Protein AF-M7SCY8-F1 (afdb_monomer_lite)

Organism: Eutypa lata (strain UCR-EL1) (NCBI:txid1287681)

Secondary structure (DSSP, 8-state):
----------------HHHHHHHHHHHHHHHHHHHHHHHHHHHHHS--SS-S-S---SS---HHHHHT--TT--HHHHHHHHHHHHHHS-HHHHHHHHHHHHTTT--HHHHHHHHHHHHHHHHHHHHHHHSHHHHHHHHHHTTSS-HHHHHHHHHHHHHHHHHHHHHHHHHHHHHHHHHHHHHHHHHHHHHHHHHHHHHHHHHHHHHHHHHHHHHHHHHHHHHHHHHHHHHHHHHHHTSS---PPP---------------THHHHHHHHHHHHHHHHHHHHHHHTT-

Radius of gyration: 56.6 Å; chains: 1; bounding box: 99×81×190 Å

pLDDT: mean 78.45, std 19.64, range [36.41, 98.31]

Foldseek 3Di:
DDDDDDDDDDDDDPPDPVVVVVVVVVVVVVVVVVVVVVVVVVVVVVPDDDDPPPDPPPDADALCVLLVHDLPDDLVSLVVSLVVQCVVLPVVVLVVVLVVVVVVVDDSVPSNVVSVVSNVSSVVSSVQCNQQQSSLVSCPVVVVDDPVVSCVRNVVSVVVVVVVVVVVVVVVVVVVVVVVVVVVVVVVVVVVVVVVVVVVVVVVVVVVVVVVVVVVVVVVVVVVVVVVVVVVVCVVVPPDDDDDDDDDDPPPPPPPPPPPPPVVVVVVVVVVVVVVVVVVVVVVVVVD

Sequence (288 aa):
MDQSGTGRPARQTGLSLTKICCKFLCILIFLAIALVVFRLRMLADSGVLEDGAWSRSARSGTHYEVLGIAPNATDAEIRKAYRSRVRECHPDKLASAAAAAAAAGGSESESSKEATARLENIRKARDVLSSPLQRCEYDYLMGVIEMRQFQGCIVPLRAEREAEAERRARHDARKAEKNWEEWKEREARRARGEEEKKKKKKERYSDETRDRVQEKFKVWEAERRARHEARKAENESGAREGEEAPVAERTETAFGLTRPKVASFLMRHKWYITIATTVVLVGIAFVL

InterPro domains:
  IPR001623 DnaJ domain [PF00226] (62-99)
  IPR001623 DnaJ domain [PR00625] (64-82)
  IPR001623 DnaJ domain [PR00625] (82-97)
  IPR001623 DnaJ domain [PR00625] (114-134)
  IPR001623 DnaJ domain [PS50076] (62-142)
  IPR001623 DnaJ domain [SM00271] (61-134)
  IPR001623 DnaJ domain [cd06257] (62-130)
  IPR036869 Chaperone J-domain superfamily [G3DSA:1.10.287.110] (51-151)
  IPR036869 Chaperone J-domain superfamily [SSF46565] (61-142)
  IPR052276 Diphthamide biosynthesis and chaperone domain-containing protein [PTHR44240] (55-225)

Structure (mmCIF, N/CA/C/O backbone):
data_AF-M7SCY8-F1
#
_entry.id   AF-M7SCY8-F1
#
loop_
_atom_site.group_PDB
_atom_site.id
_atom_site.type_symbol
_atom_site.label_atom_id
_atom_site.label_alt_id
_atom_site.label_comp_id
_atom_site.label_asym_id
_atom_site.label_entity_id
_atom_site.label_seq_id
_atom_site.pdbx_PDB_ins_code
_atom_site.Cartn_x
_atom_site.Cartn_y
_atom_site.Cartn_z
_atom_site.occupancy
_atom_site.B_iso_or_equiv
_atom_site.auth_seq_id
_atom_site.auth_comp_id
_atom_site.auth_asym_id
_atom_site.auth_atom_id
_atom_site.pdbx_PDB_model_num
ATOM 1 N N . MET A 1 1 ? 43.374 -32.411 108.646 1.00 38.78 1 MET A N 1
ATOM 2 C CA . MET A 1 1 ? 43.315 -33.871 108.857 1.00 38.78 1 MET A CA 1
ATOM 3 C C . MET A 1 1 ? 41.855 -34.201 109.086 1.00 38.78 1 MET A C 1
ATOM 5 O O . MET A 1 1 ? 41.280 -33.580 109.962 1.00 38.78 1 MET A O 1
ATOM 9 N N . ASP A 1 2 ? 41.147 -35.046 108.357 1.00 42.50 2 ASP A N 1
ATOM 10 C CA . ASP A 1 2 ? 41.369 -35.928 107.203 1.00 42.50 2 ASP A CA 1
ATOM 11 C C . ASP A 1 2 ? 39.917 -36.309 106.780 1.00 42.50 2 ASP A C 1
ATOM 13 O O . ASP A 1 2 ? 39.047 -36.368 107.648 1.00 42.50 2 ASP A O 1
ATOM 17 N N . GLN A 1 3 ? 39.505 -36.226 105.508 1.00 46.72 3 GLN A N 1
ATOM 18 C CA . GLN A 1 3 ? 39.307 -37.362 104.573 1.00 46.72 3 GLN A CA 1
ATOM 19 C C . GLN A 1 3 ? 38.564 -38.576 105.185 1.00 46.72 3 GLN A C 1
ATOM 21 O O . GLN A 1 3 ? 38.899 -39.018 106.269 1.00 46.72 3 GLN A O 1
ATOM 26 N N . SER A 1 4 ? 37.590 -39.254 104.566 1.00 48.41 4 SER A N 1
ATOM 27 C CA . SER A 1 4 ? 37.306 -39.518 103.149 1.00 48.41 4 SER A CA 1
ATOM 28 C C . SER A 1 4 ? 35.976 -40.292 102.994 1.00 48.41 4 SER A C 1
ATOM 30 O O . SER A 1 4 ? 35.578 -41.027 103.892 1.00 48.41 4 SER A O 1
ATOM 32 N N . GLY A 1 5 ? 35.382 -40.199 101.792 1.00 50.22 5 GLY A N 1
ATOM 33 C CA . GLY A 1 5 ? 34.665 -41.290 101.105 1.00 50.22 5 GLY A CA 1
ATOM 34 C C . GLY A 1 5 ? 33.159 -41.422 101.379 1.00 50.22 5 GLY A C 1
ATOM 35 O O . GLY A 1 5 ? 32.710 -41.271 102.499 1.00 50.22 5 GLY A O 1
ATOM 36 N N . THR A 1 6 ? 32.276 -41.743 100.434 1.00 56.31 6 THR A N 1
ATOM 37 C CA . THR A 1 6 ? 32.321 -42.018 98.986 1.00 56.31 6 THR A CA 1
ATOM 38 C C . THR A 1 6 ? 30.868 -41.936 98.474 1.00 56.31 6 THR A C 1
ATOM 40 O O . THR A 1 6 ? 29.941 -42.108 99.261 1.00 56.31 6 THR A O 1
ATOM 43 N N . GLY A 1 7 ? 30.649 -41.719 97.169 1.00 41.53 7 GLY A N 1
ATOM 44 C CA . GLY A 1 7 ? 29.366 -42.068 96.536 1.00 41.53 7 GLY A CA 1
ATOM 45 C C . GLY A 1 7 ? 28.860 -41.102 95.463 1.00 41.53 7 GLY A C 1
ATOM 46 O O . GLY A 1 7 ? 28.071 -40.207 95.743 1.00 41.53 7 GLY A O 1
ATOM 47 N N . ARG A 1 8 ? 29.246 -41.332 94.202 1.00 50.12 8 ARG A N 1
ATOM 48 C CA . ARG A 1 8 ? 28.397 -40.992 93.041 1.00 50.12 8 ARG A CA 1
ATOM 49 C C . ARG A 1 8 ? 27.394 -42.138 92.847 1.00 50.12 8 ARG A C 1
ATOM 51 O O . ARG A 1 8 ? 27.771 -43.285 93.080 1.00 50.12 8 ARG A O 1
ATOM 58 N N . PRO A 1 9 ? 26.176 -41.868 92.346 1.00 54.53 9 PRO A N 1
ATOM 59 C CA . PRO A 1 9 ? 25.989 -42.105 90.912 1.00 54.53 9 PRO A CA 1
ATOM 60 C C . PRO A 1 9 ? 25.061 -41.118 90.172 1.00 54.53 9 PRO A C 1
ATOM 62 O O . PRO A 1 9 ? 24.081 -40.601 90.695 1.00 54.53 9 PRO A O 1
ATOM 65 N N . ALA A 1 10 ? 25.432 -40.910 88.905 1.00 50.53 10 ALA A N 1
ATOM 66 C CA . ALA A 1 10 ? 24.616 -40.720 87.701 1.00 50.53 10 ALA A CA 1
ATOM 67 C C . ALA A 1 10 ? 23.215 -40.078 87.819 1.00 50.53 10 ALA A C 1
ATOM 69 O O . ALA A 1 10 ? 22.229 -40.739 88.138 1.00 50.53 10 ALA A O 1
ATOM 70 N N . ARG A 1 11 ? 23.090 -38.820 87.366 1.00 43.19 11 ARG A N 1
ATOM 71 C CA . ARG A 1 11 ? 21.798 -38.226 86.990 1.00 43.19 11 ARG A CA 1
ATOM 72 C C . ARG A 1 11 ? 21.521 -38.534 85.518 1.00 43.19 11 ARG A C 1
ATOM 74 O O . ARG A 1 11 ? 22.141 -37.959 84.628 1.00 43.19 11 ARG A O 1
ATOM 81 N N . GLN A 1 12 ? 20.620 -39.484 85.292 1.00 54.06 12 GLN A N 1
ATOM 82 C CA . GLN A 1 12 ? 20.144 -39.901 83.977 1.00 54.06 12 GLN A CA 1
ATOM 83 C C . GLN A 1 12 ? 19.443 -38.744 83.253 1.00 54.06 12 GLN A C 1
ATOM 85 O O . GLN A 1 12 ? 18.487 -38.147 83.752 1.00 54.06 12 GLN A O 1
ATOM 90 N N . THR A 1 13 ? 19.915 -38.457 82.044 1.00 58.38 13 THR A N 1
ATOM 91 C CA . THR A 1 13 ? 19.176 -37.769 80.991 1.00 58.38 13 THR A CA 1
ATOM 92 C C . THR A 1 13 ? 18.143 -38.737 80.421 1.00 58.38 13 THR A C 1
ATOM 94 O O . THR A 1 13 ? 18.472 -39.772 79.855 1.00 58.38 13 THR A O 1
ATOM 97 N N . GLY A 1 14 ? 16.869 -38.402 80.581 1.00 50.34 14 GLY A N 1
ATOM 98 C CA . GLY A 1 14 ? 15.761 -39.186 80.049 1.00 50.34 14 GLY A CA 1
ATOM 99 C C . GLY A 1 14 ? 14.541 -38.303 79.859 1.00 50.34 14 GLY A C 1
ATOM 100 O O . GLY A 1 14 ? 13.526 -38.491 80.526 1.00 50.34 14 GLY A O 1
ATOM 101 N N . LEU A 1 15 ? 14.634 -37.293 78.983 1.00 54.62 15 LEU A N 1
ATOM 102 C CA . LEU A 1 15 ? 13.427 -36.652 78.467 1.00 54.62 15 LEU A CA 1
ATOM 103 C C . LEU A 1 15 ? 12.678 -37.704 77.644 1.00 54.62 15 LEU A C 1
ATOM 105 O O . LEU A 1 15 ? 13.036 -38.001 76.509 1.00 54.62 15 LEU A O 1
ATOM 109 N N . SER A 1 16 ? 11.664 -38.296 78.272 1.00 58.56 16 SER A N 1
ATOM 110 C CA . SER A 1 16 ? 10.804 -39.330 77.708 1.00 58.56 16 SER A CA 1
ATOM 111 C C . SER A 1 16 ? 10.299 -38.921 76.323 1.00 58.56 16 SER A C 1
ATOM 113 O O . SER A 1 16 ? 9.586 -37.919 76.193 1.00 58.56 16 SER A O 1
ATOM 115 N N . LEU A 1 17 ? 10.635 -39.728 75.315 1.00 57.69 17 LEU A N 1
ATOM 116 C CA . LEU A 1 17 ? 10.242 -39.587 73.909 1.00 57.69 17 LEU A CA 1
ATOM 117 C C . LEU A 1 17 ? 8.732 -39.308 73.743 1.00 57.69 17 LEU A C 1
ATOM 119 O O . LEU A 1 17 ? 8.320 -38.541 72.881 1.00 57.69 17 LEU A O 1
ATOM 123 N N . THR A 1 18 ? 7.910 -39.826 74.658 1.00 60.72 18 THR A N 1
ATOM 124 C CA . THR A 1 18 ? 6.455 -39.618 74.733 1.00 60.72 18 THR A CA 1
ATOM 125 C C . THR A 1 18 ? 6.031 -38.159 74.950 1.00 60.72 18 THR A C 1
ATOM 127 O O . THR A 1 18 ? 5.032 -37.717 74.385 1.00 60.72 18 THR A O 1
ATOM 130 N N . LYS A 1 19 ? 6.800 -37.360 75.702 1.00 60.69 19 LYS A N 1
ATOM 131 C CA . LYS A 1 19 ? 6.520 -35.923 75.912 1.00 60.69 19 LYS A CA 1
ATOM 132 C C . LYS A 1 19 ? 6.905 -35.078 74.701 1.00 60.69 19 LYS A C 1
ATOM 134 O O . LYS A 1 19 ? 6.289 -34.042 74.460 1.00 60.69 19 LYS A O 1
ATOM 139 N N . ILE A 1 20 ? 7.909 -35.521 73.946 1.00 68.00 20 ILE A N 1
ATOM 140 C CA . ILE A 1 20 ? 8.336 -34.881 72.701 1.00 68.00 20 ILE A CA 1
ATOM 141 C C . ILE A 1 20 ? 7.297 -35.177 71.610 1.00 68.00 20 ILE A C 1
ATOM 143 O O . ILE A 1 20 ? 6.810 -34.242 70.980 1.00 68.00 20 ILE A O 1
ATOM 147 N N . CYS A 1 21 ? 6.841 -36.429 71.486 1.00 69.12 21 CYS A N 1
ATOM 148 C CA . CYS A 1 21 ? 5.763 -36.807 70.567 1.00 69.12 21 CYS A CA 1
ATOM 149 C C . CYS A 1 21 ? 4.453 -36.052 70.837 1.00 69.12 21 CYS A C 1
ATOM 151 O O . CYS A 1 21 ? 3.827 -35.588 69.892 1.00 69.12 21 CYS A O 1
ATOM 153 N N . CYS A 1 22 ? 4.065 -35.856 72.103 1.00 73.31 22 CYS A N 1
ATOM 154 C CA . CYS A 1 22 ? 2.849 -35.109 72.441 1.00 73.31 22 CYS A CA 1
ATOM 155 C C . CYS A 1 22 ? 2.956 -33.620 72.059 1.00 73.31 22 CYS A C 1
ATOM 157 O O . CYS A 1 22 ? 2.027 -33.052 71.492 1.00 73.31 22 CYS A O 1
ATOM 159 N N . LYS A 1 23 ? 4.124 -32.994 72.269 1.00 78.00 23 LYS A N 1
ATOM 160 C CA . LYS A 1 23 ? 4.363 -31.605 71.844 1.00 78.00 23 LYS A CA 1
ATOM 161 C C . LYS A 1 23 ? 4.363 -31.456 70.323 1.00 78.00 23 LYS A C 1
ATOM 163 O O . LYS A 1 23 ? 3.763 -30.511 69.825 1.00 78.00 23 LYS A O 1
ATOM 168 N N . PHE A 1 24 ? 4.973 -32.390 69.591 1.00 81.88 24 PHE A N 1
ATOM 169 C CA . PHE A 1 24 ? 4.926 -32.380 68.127 1.00 81.88 24 PHE A CA 1
ATOM 170 C C . PHE A 1 24 ? 3.510 -32.610 67.599 1.00 81.88 24 PHE A C 1
ATOM 172 O O . PHE A 1 24 ? 3.089 -31.895 66.697 1.00 81.88 24 PHE A O 1
ATOM 179 N N . LEU A 1 25 ? 2.741 -33.524 68.199 1.00 81.44 25 LEU A N 1
ATOM 180 C CA . LEU A 1 25 ? 1.350 -33.760 67.815 1.00 81.44 25 LEU A CA 1
ATOM 181 C C . LEU A 1 25 ? 0.484 -32.510 68.044 1.00 81.44 25 LEU A C 1
ATOM 183 O O . LEU A 1 25 ? -0.266 -32.117 67.156 1.00 81.44 25 LEU A O 1
ATOM 187 N N . CYS A 1 26 ? 0.645 -31.829 69.183 1.00 81.50 26 CYS A N 1
ATOM 188 C CA . CYS A 1 26 ? -0.059 -30.576 69.462 1.00 81.50 26 CYS A CA 1
ATOM 189 C C . CYS A 1 26 ? 0.327 -29.457 68.487 1.00 81.50 26 CYS A C 1
ATOM 191 O O . CYS A 1 26 ? -0.550 -28.724 68.040 1.00 81.50 26 CYS A O 1
ATOM 193 N N . ILE A 1 27 ? 1.609 -29.337 68.125 1.00 86.31 27 ILE A N 1
ATOM 194 C CA . ILE A 1 27 ? 2.073 -28.346 67.143 1.00 86.31 27 ILE A CA 1
ATOM 195 C C . ILE A 1 27 ? 1.498 -28.655 65.756 1.00 86.31 27 ILE A C 1
ATOM 197 O O . ILE A 1 27 ? 1.025 -27.743 65.088 1.00 86.31 27 ILE A O 1
ATOM 201 N N . LEU A 1 28 ? 1.473 -29.922 65.335 1.00 88.06 28 LEU A N 1
ATOM 202 C CA . LEU A 1 28 ? 0.897 -30.322 64.048 1.00 88.06 28 LEU A CA 1
ATOM 203 C C . LEU A 1 28 ? -0.611 -30.054 63.986 1.00 88.06 28 LEU A C 1
ATOM 205 O O . LEU A 1 28 ? -1.094 -29.555 62.973 1.00 88.06 28 LEU A O 1
ATOM 209 N N . ILE A 1 29 ? -1.343 -30.310 65.075 1.00 90.25 29 ILE A N 1
ATOM 210 C CA . ILE A 1 29 ? -2.774 -29.993 65.175 1.00 90.25 29 ILE A CA 1
ATOM 211 C C . ILE A 1 29 ? -2.993 -28.477 65.140 1.00 90.25 29 ILE A C 1
ATOM 213 O O . ILE A 1 29 ? -3.850 -28.006 64.398 1.00 90.25 29 ILE A O 1
ATOM 217 N N . PHE A 1 30 ? -2.196 -27.695 65.874 1.00 90.06 30 PHE A N 1
ATOM 218 C CA . PHE A 1 30 ? -2.284 -26.233 65.842 1.00 90.06 30 PHE A CA 1
ATOM 219 C C . PHE A 1 30 ? -1.972 -25.660 64.460 1.00 90.06 30 PHE A C 1
ATOM 221 O O . PHE A 1 30 ? -2.683 -24.771 64.005 1.00 90.06 30 PHE A O 1
ATOM 228 N N . LEU A 1 31 ? -0.951 -26.179 63.774 1.00 89.62 31 LEU A N 1
ATOM 229 C CA . LEU A 1 31 ? -0.618 -25.770 62.411 1.00 89.62 31 LEU A CA 1
ATOM 230 C C . LEU A 1 31 ? -1.720 -26.167 61.423 1.00 89.62 31 LEU A C 1
ATOM 232 O O . LEU A 1 31 ? -2.061 -25.368 60.559 1.00 89.62 31 LEU A O 1
ATOM 236 N N . ALA A 1 32 ? -2.329 -27.346 61.573 1.00 92.19 32 ALA A N 1
ATOM 237 C CA . ALA A 1 32 ? -3.461 -27.764 60.749 1.00 92.19 32 ALA A CA 1
ATOM 238 C C . ALA A 1 32 ? -4.691 -26.869 60.971 1.00 92.19 32 ALA A C 1
ATOM 240 O O . ALA A 1 32 ? -5.290 -26.404 60.005 1.00 92.19 32 ALA A O 1
ATOM 241 N N . ILE A 1 33 ? -5.028 -26.559 62.227 1.00 90.25 33 ILE A N 1
ATOM 242 C CA . ILE A 1 33 ? -6.119 -25.635 62.569 1.00 90.25 33 ILE A CA 1
ATOM 243 C C . ILE A 1 33 ? -5.808 -24.232 62.041 1.00 90.25 33 ILE A C 1
ATOM 245 O O . ILE A 1 33 ? -6.673 -23.614 61.429 1.00 90.25 33 ILE A O 1
ATOM 249 N N . ALA A 1 34 ? -4.578 -23.742 62.203 1.00 90.75 34 ALA A N 1
ATOM 250 C CA . ALA A 1 34 ? -4.158 -22.447 61.680 1.00 90.75 34 ALA A CA 1
ATOM 251 C C . ALA A 1 34 ? -4.237 -22.397 60.149 1.00 90.75 34 ALA A C 1
ATOM 253 O O . ALA A 1 34 ? -4.698 -21.400 59.610 1.00 90.75 34 ALA A O 1
ATOM 254 N N . LEU A 1 35 ? -3.865 -23.472 59.445 1.00 88.62 35 LEU A N 1
ATOM 255 C CA . LEU A 1 35 ? -4.004 -23.576 57.991 1.00 88.62 35 LEU A CA 1
ATOM 256 C C . LEU A 1 35 ? -5.468 -23.622 57.551 1.00 88.62 35 LEU A C 1
ATOM 258 O O . LEU A 1 35 ? -5.805 -22.992 56.553 1.00 88.62 35 LEU A O 1
ATOM 262 N N . VAL A 1 36 ? -6.341 -24.321 58.285 1.00 91.56 36 VAL A N 1
ATOM 263 C CA . VAL A 1 36 ? -7.787 -24.353 58.015 1.00 91.56 36 VAL A CA 1
ATOM 264 C C . VAL A 1 36 ? -8.407 -22.982 58.264 1.00 91.56 36 VAL A C 1
ATOM 266 O O . VAL A 1 36 ? -9.110 -22.480 57.398 1.00 91.56 36 VAL A O 1
ATOM 269 N N . VAL A 1 37 ? -8.098 -22.325 59.383 1.00 89.94 37 VAL A N 1
ATOM 270 C CA . VAL A 1 37 ? -8.567 -20.963 59.686 1.00 89.94 37 VAL A CA 1
ATOM 271 C C . VAL A 1 37 ? -8.009 -19.956 58.679 1.00 89.94 37 VAL A C 1
ATOM 273 O O . VAL A 1 37 ? -8.748 -19.096 58.215 1.00 89.94 37 VAL A O 1
ATOM 276 N N . PHE A 1 38 ? -6.744 -20.085 58.273 1.00 85.19 38 PHE A N 1
ATOM 277 C CA . PHE A 1 38 ? -6.127 -19.246 57.245 1.00 85.19 38 PHE A CA 1
ATOM 278 C C . PHE A 1 38 ? -6.761 -19.475 55.870 1.00 85.19 38 PHE A C 1
ATOM 280 O O . PHE A 1 38 ? -7.025 -18.509 55.167 1.00 85.19 38 PHE A O 1
ATOM 287 N N . ARG A 1 39 ? -7.077 -20.724 55.499 1.00 82.25 39 ARG A N 1
ATOM 288 C CA . ARG A 1 39 ? -7.825 -21.059 54.275 1.00 82.25 39 ARG A CA 1
ATOM 289 C C . ARG A 1 39 ? -9.255 -20.542 54.318 1.00 82.25 39 ARG A C 1
ATOM 291 O O . ARG A 1 39 ? -9.700 -19.991 53.324 1.00 82.25 39 ARG A O 1
ATOM 298 N N . LEU A 1 40 ? -9.954 -20.685 55.441 1.00 78.50 40 LEU A N 1
ATOM 299 C CA . LEU A 1 40 ? -11.305 -20.154 55.629 1.00 78.50 40 LEU A CA 1
ATOM 300 C C . LEU A 1 40 ? -11.306 -18.624 55.597 1.00 78.50 40 LEU A C 1
ATOM 302 O O . LEU A 1 40 ? -12.201 -18.034 55.009 1.00 78.50 40 LEU A O 1
ATOM 306 N N . ARG A 1 41 ? -10.273 -17.977 56.145 1.00 78.75 41 ARG A N 1
ATOM 307 C CA . ARG A 1 41 ? -10.090 -16.525 56.069 1.00 78.75 41 ARG A CA 1
ATOM 308 C C . ARG A 1 41 ? -9.698 -16.061 54.668 1.00 78.75 41 ARG A C 1
ATOM 310 O O . ARG A 1 41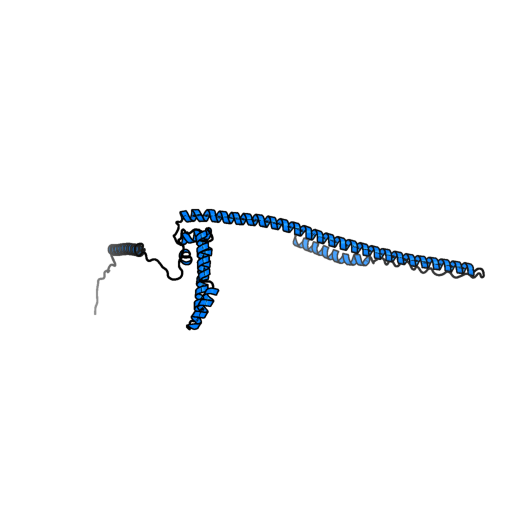 ? -10.225 -15.059 54.226 1.00 78.75 41 ARG A O 1
ATOM 317 N N . MET A 1 42 ? -8.874 -16.817 53.943 1.00 73.56 42 MET A N 1
ATOM 318 C CA . MET A 1 42 ? -8.580 -16.597 52.518 1.00 73.56 42 MET A CA 1
ATOM 319 C C . MET A 1 42 ? -9.810 -16.795 51.623 1.00 73.56 42 MET A C 1
ATOM 321 O O . MET A 1 42 ? -9.942 -16.109 50.620 1.00 73.56 42 MET A O 1
ATOM 325 N N . LEU A 1 43 ? -10.710 -17.716 51.978 1.00 67.44 43 LEU A N 1
ATOM 326 C CA . LEU A 1 43 ? -11.985 -17.920 51.282 1.00 67.44 43 LEU A CA 1
ATOM 327 C C . LEU A 1 43 ? -13.045 -16.878 51.684 1.00 67.44 43 LEU A C 1
ATOM 329 O O . LEU A 1 43 ? -13.947 -16.594 50.904 1.00 67.44 43 LEU A O 1
ATOM 333 N N . ALA A 1 44 ? -12.932 -16.282 52.871 1.00 62.19 44 ALA A N 1
ATOM 334 C CA . ALA A 1 44 ? -13.736 -15.130 53.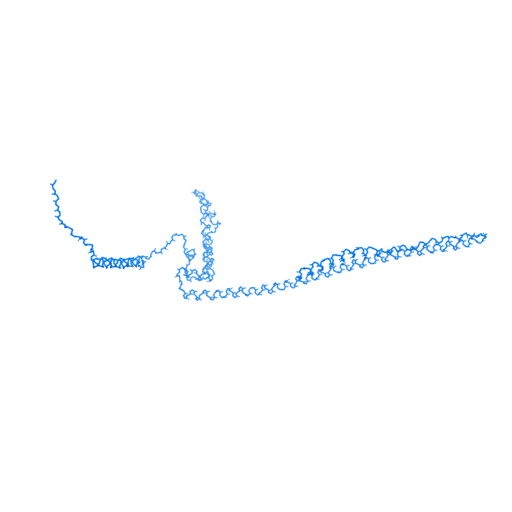275 1.00 62.19 44 ALA A CA 1
ATOM 335 C C . ALA A 1 44 ? -13.201 -13.805 52.687 1.00 62.19 44 ALA A C 1
ATOM 337 O O . ALA A 1 44 ? -13.994 -12.915 52.406 1.00 62.19 44 ALA A O 1
ATOM 338 N N . ASP A 1 45 ? -11.885 -13.693 52.452 1.00 53.59 45 ASP A N 1
ATOM 339 C CA . ASP A 1 45 ? -11.234 -12.577 51.737 1.00 53.59 45 ASP A CA 1
ATOM 340 C C . ASP A 1 45 ? -11.309 -12.720 50.209 1.00 53.59 45 ASP A C 1
ATOM 342 O O . ASP A 1 45 ? -11.096 -11.742 49.489 1.00 53.59 45 ASP A O 1
ATOM 346 N N . SER A 1 46 ? -11.680 -13.893 49.675 1.00 55.94 46 SER A N 1
ATOM 347 C CA . SER A 1 46 ? -12.261 -13.968 48.332 1.00 55.94 46 SER A CA 1
ATOM 348 C C . SER A 1 46 ? -13.684 -13.420 48.397 1.00 55.94 46 SER A C 1
ATOM 350 O O . SER A 1 46 ? -14.655 -14.168 48.325 1.00 55.94 46 SER A O 1
ATOM 352 N N . GLY A 1 47 ? -13.783 -12.106 48.608 1.00 50.66 47 GLY A N 1
ATOM 353 C CA . GLY A 1 47 ? -15.008 -11.321 48.653 1.00 50.66 47 GLY A CA 1
ATOM 354 C C . GLY A 1 47 ? -15.771 -11.393 47.335 1.00 50.66 47 GLY A C 1
ATOM 355 O O . GLY A 1 47 ? -15.741 -10.474 46.522 1.00 50.66 47 GLY A O 1
ATOM 356 N N . VAL A 1 48 ? -16.476 -12.499 47.141 1.00 53.59 48 VAL A N 1
ATOM 357 C CA . VAL A 1 48 ? -17.626 -12.610 46.257 1.00 53.59 48 VAL A CA 1
ATOM 358 C C . VAL A 1 48 ? -18.818 -12.740 47.185 1.00 53.59 48 VAL A C 1
ATOM 360 O O . VAL A 1 48 ? -19.185 -13.847 47.561 1.00 53.59 48 VAL A O 1
ATOM 363 N N . LEU A 1 49 ? -19.323 -11.593 47.635 1.00 49.62 49 LEU A N 1
ATOM 364 C CA . LEU A 1 49 ? -20.739 -11.263 47.802 1.00 49.62 49 LEU A CA 1
ATOM 365 C C . LEU A 1 49 ? -20.838 -9.897 48.500 1.00 49.62 49 LEU A C 1
ATOM 367 O O . LEU A 1 49 ? -20.423 -9.751 49.644 1.00 49.62 49 LEU A O 1
ATOM 371 N N . GLU A 1 50 ? -21.425 -8.958 47.752 1.00 44.56 50 GLU A N 1
ATOM 372 C CA . GLU A 1 50 ? -21.919 -7.624 48.141 1.00 44.56 50 GLU A CA 1
ATOM 373 C C . GLU A 1 50 ? -20.801 -6.595 48.415 1.00 44.56 50 GLU A C 1
ATOM 375 O O . GLU A 1 50 ? -19.995 -6.741 49.319 1.00 44.56 50 GLU A O 1
ATOM 380 N N . ASP A 1 51 ? -20.563 -5.589 47.569 1.00 42.88 51 ASP A N 1
ATOM 381 C CA . ASP A 1 51 ? -21.530 -4.640 47.018 1.00 42.88 51 ASP A CA 1
ATOM 382 C C . ASP A 1 51 ? -21.432 -4.476 45.489 1.00 42.88 51 ASP A C 1
ATOM 384 O O . ASP A 1 51 ? -20.345 -4.418 44.907 1.00 42.88 51 ASP A O 1
ATOM 388 N N . GLY A 1 52 ? -22.586 -4.308 44.833 1.00 44.34 52 GLY A N 1
ATOM 389 C CA . GLY A 1 52 ? -22.756 -3.949 43.414 1.00 44.34 52 GLY A CA 1
ATOM 390 C C . GLY A 1 52 ? -22.269 -2.537 43.051 1.00 44.34 52 GLY A C 1
ATOM 391 O O . GLY A 1 52 ? -22.958 -1.780 42.369 1.00 44.34 52 GLY A O 1
ATOM 392 N N . ALA A 1 53 ? -21.078 -2.172 43.515 1.00 41.78 53 ALA A N 1
ATOM 393 C CA . ALA A 1 53 ? -20.433 -0.880 43.337 1.00 41.78 53 ALA A CA 1
ATOM 394 C C . ALA A 1 53 ? -18.999 -1.026 42.801 1.00 41.78 53 ALA A C 1
ATOM 396 O O . ALA A 1 53 ? -18.163 -0.143 43.002 1.00 41.78 53 ALA A O 1
ATOM 397 N N . TRP A 1 54 ? -18.709 -2.110 42.074 1.00 37.88 54 TRP A N 1
ATOM 398 C CA . TRP A 1 54 ? -17.505 -2.192 41.253 1.00 37.88 54 TRP A CA 1
ATOM 399 C C . TRP A 1 54 ? -17.631 -1.183 40.111 1.00 37.88 54 TRP A C 1
ATOM 401 O O . TRP A 1 54 ? -18.183 -1.427 39.043 1.00 37.88 54 TRP A O 1
ATOM 411 N N . SER A 1 55 ? -17.097 0.000 40.392 1.00 46.06 55 SER A N 1
ATOM 412 C CA . SER A 1 55 ? -16.492 0.890 39.417 1.00 46.06 55 SER A CA 1
ATOM 413 C C . SER A 1 55 ? -17.416 1.451 38.330 1.00 46.06 55 SER A C 1
ATOM 415 O O . SER A 1 55 ? -17.179 1.275 37.138 1.00 46.06 55 SER A O 1
ATOM 417 N N . ARG A 1 56 ? -18.308 2.369 38.729 1.00 44.75 56 ARG A N 1
ATOM 418 C CA . ARG A 1 56 ? -18.378 3.659 38.012 1.00 44.75 56 ARG A CA 1
ATOM 419 C C . ARG A 1 56 ? -17.042 4.372 38.236 1.00 44.75 56 ARG A C 1
ATOM 421 O O . ARG A 1 56 ? -16.943 5.285 39.052 1.00 44.75 56 ARG A O 1
ATOM 428 N N . SER A 1 57 ? -15.981 3.872 37.600 1.00 43.09 57 SER A N 1
ATOM 429 C CA . SER A 1 57 ? -14.665 4.490 37.685 1.00 43.09 57 SER A CA 1
ATOM 430 C C . SER A 1 57 ? -14.738 5.796 36.917 1.00 43.09 57 SER A C 1
ATOM 432 O O . SER A 1 57 ? -14.824 5.838 35.690 1.00 43.09 57 SER A O 1
ATOM 434 N N . ALA A 1 58 ? -14.784 6.880 37.673 1.00 47.31 58 ALA A N 1
ATOM 435 C CA . ALA A 1 58 ? -14.668 8.221 37.161 1.00 47.31 58 ALA A CA 1
ATOM 436 C C . ALA A 1 58 ? -13.378 8.343 36.327 1.00 47.31 58 ALA A C 1
ATOM 438 O O . ALA A 1 58 ? -12.278 8.255 36.878 1.00 47.31 58 ALA A O 1
ATOM 439 N N . ARG A 1 59 ? -13.552 8.549 35.008 1.00 49.56 59 ARG A N 1
ATOM 440 C CA . ARG A 1 59 ? -12.717 9.328 34.047 1.00 49.56 59 ARG A CA 1
ATOM 441 C C . ARG A 1 59 ? -12.662 8.743 32.623 1.00 49.56 59 ARG A C 1
ATOM 443 O O . ARG A 1 59 ? -11.614 8.729 31.990 1.00 49.56 59 ARG A O 1
ATOM 450 N N . SER A 1 60 ? -13.798 8.283 32.113 1.00 57.06 60 SER A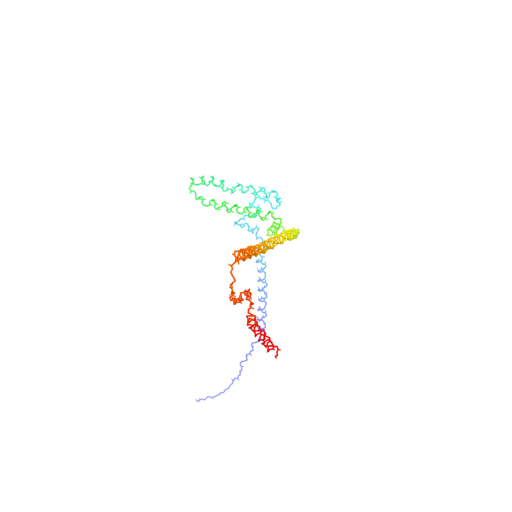 N 1
ATOM 451 C CA . SER A 1 60 ? -14.248 8.260 30.705 1.00 57.06 60 SER A CA 1
ATOM 452 C C . SER A 1 60 ? -15.349 7.206 30.649 1.00 57.06 60 SER A C 1
ATOM 454 O O . SER A 1 60 ? -15.128 6.075 31.067 1.00 57.06 60 SER A O 1
ATOM 456 N N . GLY A 1 61 ? -16.561 7.590 30.245 1.00 76.56 61 GLY A N 1
ATOM 457 C CA . GLY A 1 61 ? -17.652 6.623 30.113 1.00 76.56 61 GLY A CA 1
ATOM 458 C C . GLY A 1 61 ? -17.291 5.514 29.123 1.00 76.56 61 GLY A C 1
ATOM 459 O O . GLY A 1 61 ? -16.353 5.660 28.330 1.00 76.56 61 GLY A O 1
ATOM 460 N N . THR A 1 62 ? -18.047 4.418 29.135 1.00 90.50 62 THR A N 1
ATOM 461 C CA . THR A 1 62 ? -17.935 3.383 28.091 1.00 90.50 62 THR A CA 1
ATOM 462 C C . THR A 1 62 ? -18.033 4.013 26.691 1.00 90.50 62 THR A C 1
ATOM 464 O O . THR A 1 62 ? -18.591 5.099 26.525 1.00 90.50 62 THR A O 1
ATOM 467 N N . HIS A 1 63 ? -17.517 3.372 25.637 1.00 93.56 63 HIS A N 1
ATOM 468 C CA . HIS A 1 63 ? -17.615 3.931 24.276 1.00 93.56 63 HIS A CA 1
ATOM 469 C C . HIS A 1 63 ? -19.072 4.195 23.859 1.00 93.56 63 HIS A C 1
ATOM 471 O O . HIS A 1 63 ? -19.360 5.171 23.162 1.00 93.56 63 HIS A O 1
ATOM 477 N N . TYR A 1 64 ? -19.993 3.374 24.366 1.00 94.25 64 TYR A N 1
ATOM 478 C CA . TYR A 1 64 ? -21.433 3.552 24.239 1.00 94.25 64 TYR A CA 1
ATOM 479 C C . TYR A 1 64 ? -21.933 4.815 24.957 1.00 94.25 64 TYR A C 1
ATOM 481 O O . TYR A 1 64 ? -22.636 5.619 24.349 1.00 94.25 64 TYR A O 1
ATOM 489 N N . GLU A 1 65 ? -21.503 5.067 26.196 1.00 92.81 65 GLU A N 1
ATOM 490 C CA . GLU A 1 65 ? -21.832 6.291 26.946 1.00 92.81 65 GLU A CA 1
ATOM 491 C C . GLU A 1 65 ? -21.235 7.558 26.322 1.00 92.81 65 GLU A C 1
ATOM 493 O O . GLU A 1 65 ? -21.907 8.590 26.243 1.00 92.81 65 GLU A O 1
ATOM 498 N N . VAL A 1 66 ? -19.995 7.484 25.824 1.00 92.38 66 VAL A N 1
ATOM 499 C CA . VAL A 1 66 ? -19.324 8.600 25.136 1.00 92.38 66 VAL A CA 1
ATOM 500 C C . VAL A 1 66 ? -20.131 9.045 23.915 1.00 92.38 66 VAL A C 1
ATOM 502 O O . VAL A 1 66 ? -20.266 10.246 23.671 1.00 92.38 66 VAL A O 1
ATOM 505 N N . LEU A 1 67 ? -20.708 8.100 23.168 1.00 92.19 67 LEU A N 1
ATOM 506 C CA . LEU A 1 67 ? -21.601 8.396 22.045 1.00 92.19 67 LEU A CA 1
ATOM 507 C C . LEU A 1 67 ? -23.066 8.617 22.469 1.00 92.19 67 LEU A C 1
ATOM 509 O O . LEU A 1 67 ? -23.826 9.227 21.717 1.00 92.19 67 LEU A O 1
ATOM 513 N N . GLY A 1 68 ? -23.454 8.193 23.674 1.00 91.81 68 GLY A N 1
ATOM 514 C CA . GLY A 1 68 ? -24.818 8.273 24.206 1.00 91.81 68 GLY A CA 1
ATOM 515 C C . GLY A 1 68 ? -25.789 7.312 23.530 1.00 91.81 68 GLY A C 1
ATOM 516 O O . GLY A 1 68 ? -26.910 7.700 23.216 1.00 91.81 68 GLY A O 1
ATOM 517 N N . ILE A 1 69 ? -25.339 6.093 23.254 1.00 94.44 69 ILE A N 1
ATOM 518 C CA . ILE A 1 69 ? -26.116 5.045 22.586 1.00 94.44 69 ILE A CA 1
ATOM 519 C C . ILE A 1 69 ? -26.149 3.785 23.450 1.00 94.44 69 ILE A C 1
ATOM 521 O O . ILE A 1 69 ? -25.301 3.598 24.319 1.00 94.44 69 ILE A O 1
ATOM 525 N N . ALA A 1 70 ? -27.122 2.912 23.203 1.00 92.50 70 ALA A N 1
ATOM 526 C CA . ALA A 1 70 ? -27.202 1.622 23.875 1.00 92.50 70 ALA A CA 1
ATOM 527 C C . ALA A 1 70 ? -26.216 0.598 23.260 1.00 92.50 70 ALA A C 1
ATOM 529 O O . ALA A 1 70 ? -25.882 0.717 22.077 1.00 92.50 70 ALA A O 1
ATOM 530 N N . PRO A 1 71 ? -25.780 -0.436 24.009 1.00 90.38 71 PRO A N 1
ATOM 531 C CA . PRO A 1 71 ? -24.878 -1.476 23.493 1.00 90.38 71 PRO A CA 1
ATOM 532 C C . PRO A 1 71 ? -25.429 -2.242 22.280 1.00 90.38 71 PRO A C 1
ATOM 534 O O . PRO A 1 71 ? -24.674 -2.692 21.422 1.00 90.38 71 PRO A O 1
ATOM 537 N N . ASN A 1 72 ? -26.757 -2.335 22.165 1.00 88.44 72 ASN A N 1
ATOM 538 C CA . ASN A 1 72 ? -27.467 -2.969 21.052 1.00 88.44 72 ASN A CA 1
ATOM 539 C C . ASN A 1 72 ? -27.689 -2.043 19.837 1.00 88.44 72 ASN A C 1
ATOM 541 O O . ASN A 1 72 ? -28.388 -2.432 18.903 1.00 88.44 72 ASN A O 1
ATOM 545 N N . ALA A 1 73 ? -27.123 -0.831 19.835 1.00 92.19 73 ALA A N 1
ATOM 546 C CA . ALA A 1 73 ? -27.309 0.129 18.752 1.00 92.19 73 ALA A CA 1
ATOM 547 C C . ALA A 1 73 ? -26.763 -0.388 17.411 1.00 92.19 73 ALA A C 1
ATOM 549 O O . ALA A 1 73 ? -25.722 -1.050 17.333 1.00 92.19 73 ALA A O 1
ATOM 550 N N . THR A 1 74 ? -27.445 -0.035 16.330 1.00 94.06 74 THR A N 1
ATOM 551 C CA . THR A 1 74 ? -27.041 -0.386 14.964 1.00 94.06 74 THR A CA 1
ATOM 552 C C . THR A 1 74 ? -25.896 0.500 14.462 1.00 94.06 74 THR A C 1
ATOM 554 O O . THR A 1 74 ? -25.701 1.632 14.910 1.00 94.06 74 THR A O 1
ATOM 557 N N . ASP A 1 75 ? -25.169 0.051 13.437 1.00 92.44 75 ASP A N 1
ATOM 558 C CA . ASP A 1 75 ? -24.099 0.841 12.805 1.00 92.44 75 ASP A CA 1
ATOM 559 C C . ASP A 1 75 ? -24.594 2.173 12.217 1.00 92.44 75 ASP A C 1
ATOM 561 O O . ASP A 1 75 ? -23.841 3.146 12.085 1.00 92.44 75 ASP A O 1
ATOM 565 N N . ALA A 1 76 ? -25.867 2.246 11.820 1.00 93.75 76 ALA A N 1
ATOM 566 C CA . ALA A 1 76 ? -26.484 3.489 11.369 1.00 93.75 76 ALA A CA 1
ATOM 567 C C . ALA A 1 76 ? -26.643 4.488 12.528 1.00 93.75 76 ALA A C 1
ATOM 569 O O . ALA A 1 76 ? -26.345 5.677 12.362 1.00 93.75 76 ALA A O 1
ATOM 570 N N . GLU A 1 77 ? -27.051 4.004 13.701 1.00 93.81 77 GLU A N 1
ATOM 571 C CA . GLU A 1 77 ? -27.202 4.798 14.922 1.00 93.81 77 GLU A CA 1
ATOM 572 C C . GLU A 1 77 ? -25.850 5.257 15.465 1.00 93.81 77 GLU A C 1
ATOM 574 O O . GLU A 1 77 ? -25.702 6.444 15.751 1.00 93.81 77 GLU A O 1
ATOM 579 N N . ILE A 1 78 ? -24.833 4.387 15.481 1.00 94.19 78 ILE A N 1
ATOM 580 C CA . ILE A 1 78 ? -23.452 4.747 15.851 1.00 94.19 78 ILE A CA 1
ATOM 581 C C . ILE A 1 78 ? -22.951 5.903 14.976 1.00 94.19 78 ILE A C 1
ATOM 583 O O . ILE A 1 78 ? -22.470 6.926 15.474 1.00 94.19 78 ILE A O 1
ATOM 587 N N . ARG A 1 79 ? -23.121 5.794 13.651 1.00 94.50 79 ARG A N 1
ATOM 588 C CA . ARG A 1 79 ? -22.718 6.848 12.706 1.00 94.50 79 ARG A CA 1
ATOM 589 C C . ARG A 1 79 ? -23.502 8.144 12.914 1.00 94.50 79 ARG A C 1
ATOM 591 O O . ARG A 1 79 ? -22.932 9.228 12.772 1.00 94.50 79 ARG A O 1
ATOM 598 N N . LYS A 1 80 ? -24.800 8.060 13.219 1.00 94.94 80 LYS A N 1
ATOM 599 C CA . LYS A 1 80 ? -25.651 9.228 13.493 1.00 94.94 80 LYS A CA 1
ATOM 600 C C . LYS A 1 80 ? -25.235 9.927 14.790 1.00 94.94 80 LYS A C 1
ATOM 602 O O . LYS A 1 80 ? -25.056 11.146 14.772 1.00 94.94 80 LYS A O 1
ATOM 607 N N . ALA A 1 81 ? -25.030 9.170 15.865 1.00 94.62 81 ALA A N 1
ATOM 608 C CA . ALA A 1 81 ? -24.606 9.672 17.168 1.00 94.62 81 ALA A CA 1
ATOM 609 C C . ALA A 1 81 ? -23.236 10.353 17.084 1.00 94.62 81 ALA A C 1
ATOM 611 O O . ALA A 1 81 ? -23.102 11.506 17.494 1.00 94.62 81 ALA A O 1
ATOM 612 N N . TYR A 1 82 ? -22.261 9.718 16.423 1.00 94.81 82 TYR A N 1
ATOM 613 C CA . TYR A 1 82 ? -20.948 10.314 16.163 1.00 94.81 82 TYR A CA 1
ATOM 614 C C . TYR A 1 82 ? -21.059 11.679 15.467 1.00 94.81 82 TYR A C 1
ATOM 616 O O . TYR A 1 82 ? -20.493 12.666 15.935 1.00 94.81 82 TYR A O 1
ATOM 624 N N . ARG A 1 83 ? -21.849 11.781 14.386 1.00 93.62 83 ARG A N 1
ATOM 625 C CA . ARG A 1 83 ? -22.056 13.060 13.680 1.00 93.62 83 ARG A CA 1
ATOM 626 C C . ARG A 1 83 ? -22.748 14.122 14.537 1.00 93.62 83 ARG A C 1
ATOM 628 O O . ARG A 1 83 ? -22.574 15.307 14.261 1.00 93.62 83 ARG A O 1
ATOM 635 N N . SER A 1 84 ? -23.574 13.741 15.513 1.00 92.12 84 SER A N 1
ATOM 636 C CA . SER A 1 84 ? -24.150 14.697 16.471 1.00 92.12 84 SER A CA 1
ATOM 637 C C . SER A 1 84 ? -23.088 15.204 17.435 1.00 92.12 84 SER A C 1
ATOM 639 O O . SER A 1 84 ? -22.820 16.402 17.465 1.00 92.12 84 SER A O 1
ATOM 641 N N . ARG A 1 85 ? -22.387 14.286 18.108 1.00 90.44 85 ARG A N 1
ATOM 642 C CA . ARG A 1 85 ? -21.384 14.620 19.125 1.00 90.44 85 ARG A CA 1
ATOM 643 C C . ARG A 1 85 ? -20.215 15.429 18.563 1.00 90.44 85 ARG A C 1
ATOM 645 O O . ARG A 1 85 ? -19.782 16.400 19.170 1.00 90.44 85 ARG A O 1
ATOM 652 N N . VAL A 1 86 ? -19.749 15.115 17.352 1.00 90.81 86 VAL A N 1
ATOM 653 C CA . VAL A 1 86 ? -18.707 15.919 16.686 1.00 90.81 86 VAL A CA 1
ATOM 654 C C . VAL A 1 86 ? -19.188 17.343 16.380 1.00 90.81 86 VAL A C 1
ATOM 656 O O . VAL A 1 86 ? -18.408 18.282 16.508 1.00 90.81 86 VAL A O 1
ATOM 659 N N . ARG A 1 87 ? -20.462 17.535 16.006 1.00 87.50 87 ARG A N 1
ATOM 660 C CA . ARG A 1 87 ? -21.038 18.875 15.771 1.00 87.50 87 ARG A CA 1
ATOM 661 C C . ARG A 1 87 ? -21.221 19.681 17.054 1.00 87.50 87 ARG A C 1
ATOM 663 O O . ARG A 1 87 ? -21.355 20.901 16.963 1.00 87.50 87 ARG A O 1
ATOM 670 N N . GLU A 1 88 ? -21.296 19.027 18.204 1.00 83.38 88 GLU A N 1
ATOM 671 C CA . GLU A 1 88 ? -21.348 19.667 19.523 1.00 83.38 88 GLU A CA 1
ATOM 672 C C . GLU A 1 88 ? -19.941 20.087 19.976 1.00 83.38 88 GLU A C 1
ATOM 674 O O . GLU A 1 88 ? -19.773 21.180 20.503 1.00 83.38 88 GLU A O 1
ATOM 679 N N . CYS A 1 89 ? -18.918 19.277 19.679 1.00 81.88 89 CYS A N 1
ATOM 680 C CA . CYS A 1 89 ? -17.518 19.548 20.032 1.00 81.88 89 CYS A CA 1
ATOM 681 C C . CYS A 1 89 ? -16.695 20.242 18.925 1.00 81.88 89 CYS A C 1
ATOM 683 O O . CYS A 1 89 ? -15.466 20.226 18.983 1.00 81.88 89 CYS A O 1
ATOM 685 N N . HIS A 1 90 ? -17.324 20.811 17.889 1.00 74.56 90 HIS A N 1
ATOM 686 C CA . HIS A 1 90 ? -16.592 21.440 16.784 1.00 74.56 90 HIS A CA 1
ATOM 687 C C . HIS A 1 90 ? -15.933 22.758 17.239 1.00 74.56 90 HIS A C 1
ATOM 689 O O . HIS A 1 90 ? -16.628 23.598 17.820 1.00 74.56 90 HIS A O 1
ATOM 695 N N . PRO A 1 91 ? -14.637 22.990 16.939 1.00 68.56 91 PRO A N 1
ATOM 696 C CA . PRO A 1 91 ? -13.897 24.159 17.420 1.00 68.56 91 PRO A CA 1
ATOM 697 C C . PRO A 1 91 ? -14.512 25.497 16.994 1.00 68.56 91 PRO A C 1
ATOM 699 O O . PRO A 1 91 ? -14.379 26.462 17.721 1.00 68.56 91 PRO A O 1
ATOM 702 N N . ASP A 1 92 ? -15.242 25.553 15.879 1.00 68.25 92 ASP A N 1
ATOM 703 C CA . ASP A 1 92 ? -15.939 26.765 15.406 1.00 68.25 92 ASP A CA 1
ATOM 704 C C . ASP A 1 92 ? -17.050 27.244 16.365 1.00 68.25 92 ASP A C 1
ATOM 706 O O . ASP A 1 92 ? -17.142 28.420 16.705 1.00 68.25 92 ASP A O 1
ATOM 710 N N . LYS A 1 93 ? -17.844 26.314 16.915 1.00 67.69 93 LYS A N 1
ATOM 711 C CA . LYS A 1 93 ? -18.861 26.642 17.933 1.00 67.69 93 LYS A CA 1
ATOM 712 C C . LYS A 1 93 ? -18.243 26.953 19.291 1.00 67.69 93 LYS A C 1
ATOM 714 O O . LYS A 1 93 ? -18.812 27.683 20.099 1.00 67.69 93 LYS A O 1
ATOM 719 N N . LEU A 1 94 ? -17.079 26.371 19.552 1.00 64.81 94 LEU A N 1
ATOM 720 C CA . LEU A 1 94 ? -16.325 26.624 20.768 1.00 64.81 94 LEU A CA 1
ATOM 721 C C . LEU A 1 94 ? -15.555 27.935 20.678 1.00 64.81 94 LEU A C 1
ATOM 723 O O . LEU A 1 94 ? -15.391 28.567 21.704 1.00 64.81 94 LEU A O 1
ATOM 727 N N . ALA A 1 95 ? -15.162 28.385 19.486 1.00 63.38 95 ALA A N 1
ATOM 728 C CA . ALA A 1 95 ? -14.575 29.698 19.257 1.00 63.38 95 ALA A CA 1
ATOM 729 C C . ALA A 1 95 ? -15.606 30.806 19.508 1.00 63.38 95 ALA A C 1
ATOM 731 O O . ALA A 1 95 ? -15.293 31.779 20.189 1.00 63.38 95 ALA A O 1
ATOM 732 N N . SER A 1 96 ? -16.864 30.629 19.077 1.00 60.19 96 SER A N 1
ATOM 733 C CA . SER A 1 96 ? -17.934 31.576 19.428 1.00 60.19 96 SER A CA 1
ATOM 734 C C . SER A 1 96 ? -18.251 31.578 20.930 1.00 60.19 96 SER A C 1
ATOM 736 O O . SER A 1 96 ? -18.538 32.627 21.500 1.00 60.19 96 SER A O 1
ATOM 738 N N . ALA A 1 97 ? -18.177 30.416 21.589 1.00 59.03 97 ALA A N 1
ATOM 739 C CA . ALA A 1 97 ? -18.370 30.304 23.037 1.00 59.03 97 ALA A CA 1
ATOM 740 C C . ALA A 1 97 ? -17.160 30.817 23.843 1.00 59.03 97 ALA A C 1
ATOM 742 O O . ALA A 1 97 ? -17.337 31.401 24.907 1.00 59.03 97 ALA A O 1
ATOM 743 N N . ALA A 1 98 ? -15.940 30.644 23.330 1.00 58.16 98 ALA A N 1
ATOM 744 C CA . ALA A 1 98 ? -14.701 31.142 23.915 1.00 58.16 98 ALA A CA 1
ATOM 745 C C . ALA A 1 98 ? -14.622 32.666 23.812 1.00 58.16 98 ALA A C 1
ATOM 747 O O . ALA A 1 98 ? -14.292 33.299 24.803 1.00 58.16 98 ALA A O 1
ATOM 748 N N . ALA A 1 99 ? -15.048 33.261 22.692 1.00 59.75 99 ALA A N 1
ATOM 749 C CA . ALA A 1 99 ? -15.184 34.713 22.566 1.00 59.75 99 ALA A CA 1
ATOM 750 C C . ALA A 1 99 ? -16.173 35.296 23.599 1.00 59.75 99 ALA A C 1
ATOM 752 O O . ALA A 1 99 ? -15.921 36.350 24.180 1.00 59.75 99 ALA A O 1
ATOM 753 N N . ALA A 1 100 ? -17.270 34.586 23.888 1.00 59.50 100 ALA A N 1
ATOM 754 C CA . ALA A 1 100 ? -18.210 34.964 24.945 1.00 59.50 100 ALA A CA 1
ATOM 755 C C . ALA A 1 100 ? -17.646 34.739 26.366 1.00 59.50 100 ALA A C 1
ATOM 757 O O . ALA A 1 100 ? -17.926 35.523 27.269 1.00 59.50 100 ALA A O 1
ATOM 758 N N . ALA A 1 101 ? -16.831 33.700 26.577 1.00 54.41 101 ALA A N 1
ATOM 759 C CA . ALA A 1 101 ? -16.190 33.400 27.862 1.00 54.41 101 ALA A CA 1
ATOM 760 C C . ALA A 1 101 ? -14.973 34.297 28.165 1.00 54.41 101 ALA A C 1
ATOM 762 O O . ALA A 1 101 ? -14.716 34.606 29.329 1.00 54.41 101 ALA A O 1
ATOM 763 N N . ALA A 1 102 ? -14.262 34.769 27.137 1.00 55.69 102 ALA A N 1
ATOM 764 C CA . ALA A 1 102 ? -13.188 35.753 27.244 1.00 55.69 102 ALA A CA 1
ATOM 765 C C . ALA A 1 102 ? -13.720 37.098 27.768 1.00 55.69 102 ALA A C 1
ATOM 767 O O . ALA A 1 102 ? -13.077 37.735 28.600 1.00 55.69 102 ALA A O 1
ATOM 768 N N . ALA A 1 103 ? -14.948 37.473 27.389 1.00 58.19 103 ALA A N 1
ATOM 769 C CA . ALA A 1 103 ? -15.652 38.619 27.970 1.00 58.19 103 ALA A CA 1
ATOM 770 C C . ALA A 1 103 ? -15.998 38.437 29.467 1.00 58.19 103 ALA A C 1
ATOM 772 O O . ALA A 1 103 ? -16.253 39.421 30.157 1.00 58.19 103 ALA A O 1
ATOM 773 N N . ALA A 1 104 ? -15.978 37.200 29.983 1.00 57.66 104 ALA A N 1
ATOM 774 C CA . ALA A 1 104 ? -16.278 36.847 31.374 1.00 57.66 104 ALA A CA 1
ATOM 775 C C . ALA A 1 104 ? -15.028 36.501 32.220 1.00 57.66 104 ALA A C 1
ATOM 777 O O . ALA A 1 104 ? -15.167 36.039 33.352 1.00 57.66 104 ALA A O 1
ATOM 778 N N . GLY A 1 105 ? -13.809 36.717 31.702 1.00 53.97 105 GLY A N 1
ATOM 779 C CA . GLY A 1 105 ? -12.554 36.521 32.447 1.00 53.97 105 GLY A CA 1
ATOM 780 C C . GLY A 1 105 ? -12.042 35.074 32.531 1.00 53.97 105 GLY A C 1
ATOM 781 O O . GLY A 1 105 ? -11.140 34.792 33.318 1.00 53.97 105 GLY A O 1
ATOM 782 N N . GLY A 1 106 ? -12.594 34.149 31.737 1.00 58.97 106 GLY A N 1
ATOM 783 C CA . GLY A 1 106 ? -12.116 32.765 31.650 1.00 58.97 106 GLY A CA 1
ATOM 784 C C . GLY A 1 106 ? -10.907 32.604 30.718 1.00 58.97 106 GLY A C 1
ATOM 785 O O . GLY A 1 106 ? -10.837 33.228 29.664 1.00 58.97 106 GLY A O 1
ATOM 786 N N . SER A 1 107 ? -9.961 31.727 31.075 1.00 56.12 107 SER A N 1
ATOM 787 C CA . SER A 1 107 ? -8.838 31.355 30.199 1.00 56.12 107 SER A CA 1
ATOM 788 C C . SER A 1 107 ? -9.331 30.513 29.014 1.00 56.12 107 SER A C 1
ATOM 790 O O . SER A 1 107 ? -9.772 29.376 29.193 1.00 56.12 107 SER A O 1
ATOM 792 N N . GLU A 1 108 ? -9.210 31.042 27.792 1.00 58.22 108 GLU A N 1
ATOM 793 C CA . GLU A 1 108 ? -9.544 30.354 26.528 1.00 58.22 108 GLU A CA 1
ATOM 794 C C . GLU A 1 108 ? -8.814 29.005 26.362 1.00 58.22 108 GLU A C 1
ATOM 796 O O . GLU A 1 108 ? -9.287 28.100 25.668 1.00 58.22 108 GLU A O 1
ATOM 801 N N . SER A 1 109 ? -7.670 28.846 27.034 1.00 60.69 109 SER A N 1
ATOM 802 C CA . SER A 1 109 ? -6.799 27.676 26.922 1.00 60.69 109 SER A CA 1
ATOM 803 C C . SER A 1 109 ? -7.434 26.392 27.470 1.00 60.69 109 SER A C 1
ATOM 805 O O . SER A 1 109 ? -7.281 25.334 26.864 1.00 60.69 109 SER A O 1
ATOM 807 N N . GLU A 1 110 ? -8.165 26.459 28.585 1.00 65.19 110 GLU A N 1
ATOM 808 C CA . GLU A 1 110 ? -8.683 25.254 29.256 1.00 65.19 110 GLU A CA 1
ATOM 809 C C . GLU A 1 110 ? -9.943 24.700 28.575 1.00 65.19 110 GLU A C 1
ATOM 811 O O . GLU A 1 110 ? -10.031 23.500 28.316 1.00 65.19 110 GLU A O 1
ATOM 816 N N . SER A 1 111 ? -10.872 25.572 28.165 1.00 69.00 111 SER A N 1
ATOM 817 C CA . SER A 1 111 ? -12.087 25.170 27.432 1.00 69.00 111 SER A CA 1
ATOM 818 C C . SER A 1 111 ? -11.759 24.532 26.072 1.00 69.00 111 SER A C 1
ATOM 820 O O . SER A 1 111 ? -12.348 23.520 25.677 1.00 69.00 111 SER A O 1
ATOM 822 N N . SER A 1 112 ? -10.747 25.067 25.379 1.00 72.25 112 SER A N 1
ATOM 823 C CA . SER A 1 112 ? -10.267 24.531 24.101 1.00 72.25 112 SER A CA 1
ATOM 824 C C . SER A 1 112 ? -9.614 23.148 24.253 1.00 72.25 112 SER A C 1
ATOM 826 O O . SER A 1 112 ? -9.923 22.223 23.495 1.00 72.25 112 SER A O 1
ATOM 828 N N . LYS A 1 113 ? -8.767 22.952 25.274 1.00 78.31 113 LYS A N 1
ATOM 829 C CA . LYS A 1 113 ? -8.160 21.641 25.579 1.00 78.31 113 LYS A CA 1
ATOM 830 C C . LYS A 1 113 ? -9.201 20.594 25.972 1.00 78.31 113 LYS A C 1
ATOM 832 O O . LYS A 1 113 ? -9.128 19.450 25.530 1.00 78.31 113 LYS A O 1
ATOM 837 N N . GLU A 1 114 ? -10.195 20.967 26.772 1.00 80.25 114 GLU A N 1
ATOM 838 C CA . GLU A 1 114 ? -11.239 20.031 27.192 1.00 80.25 114 GLU A CA 1
ATOM 839 C C . GLU A 1 114 ? -12.108 19.590 26.002 1.00 80.25 114 GLU A C 1
ATOM 841 O O . GLU A 1 114 ? -12.490 18.424 25.877 1.00 80.25 114 GLU A O 1
ATOM 846 N N . ALA A 1 115 ? -12.398 20.503 25.077 1.00 79.50 115 ALA A N 1
ATOM 847 C CA . ALA A 1 115 ? -13.130 20.179 23.864 1.00 79.50 115 ALA A CA 1
ATOM 848 C C . ALA A 1 115 ? -12.365 19.265 22.900 1.00 79.50 115 ALA A C 1
ATOM 850 O O . ALA A 1 115 ? -12.960 18.341 22.337 1.00 79.50 115 ALA A O 1
ATOM 851 N N . THR A 1 116 ? -11.062 19.492 22.714 1.00 84.69 116 THR A N 1
ATOM 852 C CA . THR A 1 116 ? -10.235 18.610 21.880 1.00 84.69 116 THR A CA 1
ATOM 853 C C . THR A 1 116 ? -10.138 17.215 22.491 1.00 84.69 116 THR A C 1
ATOM 855 O O . THR A 1 116 ? -10.336 16.235 21.772 1.00 84.69 116 THR A O 1
ATOM 858 N N . ALA A 1 117 ? -9.981 17.114 23.815 1.00 87.19 117 ALA A N 1
ATOM 859 C CA . ALA A 1 117 ? -10.017 15.842 24.536 1.00 87.19 117 ALA A CA 1
ATOM 860 C C . ALA A 1 117 ? -11.372 15.121 24.389 1.00 87.19 117 ALA A C 1
ATOM 862 O O . ALA A 1 117 ? -11.419 13.917 24.121 1.00 87.19 117 ALA A O 1
ATOM 863 N N . ARG A 1 118 ? -12.498 15.846 24.491 1.00 87.06 118 ARG A N 1
ATOM 864 C CA . ARG A 1 118 ? -13.841 15.287 24.238 1.00 87.06 118 ARG A CA 1
ATOM 865 C C . ARG A 1 118 ? -13.977 14.753 22.814 1.00 87.06 118 ARG A C 1
ATOM 867 O O . ARG A 1 118 ? -14.448 13.632 22.622 1.00 87.06 118 ARG A O 1
ATOM 874 N N . LEU A 1 119 ? -13.538 15.523 21.820 1.00 89.81 119 LEU A N 1
ATOM 875 C CA . LEU A 1 119 ? -13.580 15.118 20.416 1.00 89.81 119 LEU A CA 1
ATOM 876 C C . LEU A 1 119 ? -12.709 13.883 20.149 1.00 89.81 119 LEU A C 1
ATOM 878 O O . LEU A 1 119 ? -13.114 12.997 19.396 1.00 89.81 119 LEU A O 1
ATOM 882 N N . GLU A 1 120 ? -11.534 13.806 20.767 1.00 91.25 120 GLU A N 1
ATOM 883 C CA . GLU A 1 120 ? -10.653 12.644 20.679 1.00 91.25 120 GLU A CA 1
ATOM 884 C C . GLU A 1 120 ? -11.315 11.391 21.267 1.00 91.25 120 GLU A C 1
ATOM 886 O O . GLU A 1 120 ? -11.315 10.342 20.624 1.00 91.25 120 GLU A O 1
ATOM 891 N N . ASN A 1 121 ? -11.966 11.505 22.427 1.00 91.81 121 ASN A N 1
ATOM 892 C CA . ASN A 1 121 ? -12.713 10.397 23.028 1.00 91.81 121 ASN A CA 1
ATOM 893 C C . ASN A 1 121 ? -13.875 9.934 22.137 1.00 91.81 121 ASN A C 1
ATOM 895 O O . ASN A 1 121 ? -14.073 8.733 21.960 1.00 91.81 121 ASN A O 1
ATOM 899 N N . ILE A 1 122 ? -14.603 10.869 21.516 1.00 93.62 122 ILE A N 1
ATOM 900 C CA . ILE A 1 122 ? -15.667 10.564 20.545 1.00 93.62 122 ILE A CA 1
ATOM 901 C C . ILE A 1 122 ? -15.106 9.821 19.322 1.00 93.62 122 ILE A C 1
ATOM 903 O O . ILE A 1 122 ? -15.737 8.886 18.826 1.00 93.62 122 ILE A O 1
ATOM 907 N N . ARG A 1 123 ? -13.923 10.217 18.830 1.00 94.31 123 ARG A N 1
ATOM 908 C CA . ARG A 1 123 ? -13.236 9.533 17.721 1.00 94.31 123 ARG A CA 1
ATOM 909 C C . ARG A 1 123 ? -12.833 8.116 18.113 1.00 94.31 123 ARG A C 1
ATOM 911 O O . ARG A 1 123 ? -13.254 7.192 17.432 1.00 94.31 123 ARG A O 1
ATOM 918 N N . LYS A 1 124 ? -12.150 7.939 19.248 1.00 94.81 124 LYS A N 1
ATOM 919 C CA . LYS A 1 124 ? -11.754 6.618 19.768 1.00 94.81 124 LYS A CA 1
ATOM 920 C C . LYS A 1 124 ? -12.951 5.682 19.929 1.00 94.81 124 LYS A C 1
ATOM 922 O O . LYS A 1 124 ? -12.908 4.550 19.458 1.00 94.81 124 LYS A O 1
ATOM 927 N N . ALA A 1 125 ? -14.035 6.173 20.535 1.00 95.06 125 ALA A N 1
ATOM 928 C CA . ALA A 1 125 ? -15.262 5.402 20.709 1.00 95.06 125 ALA A CA 1
ATOM 929 C C . ALA A 1 125 ? -15.852 4.957 19.365 1.00 95.06 125 ALA A C 1
ATOM 931 O O . ALA A 1 125 ? -16.215 3.796 19.194 1.00 95.06 125 ALA A O 1
ATOM 932 N N . ARG A 1 126 ? -15.915 5.865 18.385 1.00 95.81 126 ARG A N 1
ATOM 933 C CA . ARG A 1 126 ? -16.380 5.537 17.036 1.00 95.81 126 ARG A CA 1
ATOM 934 C C . ARG A 1 126 ? -15.459 4.533 16.348 1.00 95.81 126 ARG A C 1
ATOM 936 O O . ARG A 1 126 ? -15.978 3.614 15.731 1.00 95.81 126 ARG A O 1
ATOM 943 N N . ASP A 1 127 ? -14.145 4.698 16.430 1.00 95.38 127 ASP A N 1
ATOM 944 C CA . ASP A 1 127 ? -13.191 3.825 15.743 1.00 95.38 127 ASP A CA 1
ATOM 945 C C . ASP A 1 127 ? -13.380 2.371 16.197 1.00 95.38 127 ASP A C 1
ATOM 947 O O . ASP A 1 127 ? -13.642 1.511 15.356 1.00 95.38 127 ASP A O 1
ATOM 951 N N . VAL A 1 128 ? -13.422 2.138 17.515 1.00 96.06 128 VAL A N 1
ATOM 952 C CA . VAL A 1 128 ? -13.677 0.814 18.109 1.00 96.06 128 VAL A CA 1
ATOM 953 C C . VAL A 1 128 ? -15.057 0.271 17.729 1.00 96.06 128 VAL A C 1
ATOM 955 O O . VAL A 1 128 ? -15.164 -0.861 17.265 1.00 96.06 128 VAL A O 1
ATOM 958 N N . LEU A 1 129 ? -16.121 1.068 17.880 1.00 95.56 129 LEU A N 1
ATOM 959 C CA . LEU A 1 129 ? -17.493 0.601 17.638 1.00 95.56 129 LEU A CA 1
ATOM 960 C C . LEU A 1 129 ? -17.846 0.458 16.149 1.00 95.56 129 LEU A C 1
ATOM 962 O O . LEU A 1 129 ? -18.829 -0.197 15.818 1.00 95.56 129 LEU A O 1
ATOM 966 N N . SER A 1 130 ? -17.084 1.079 15.246 1.00 94.12 130 SER A N 1
ATOM 967 C CA . SER A 1 130 ? -17.347 1.041 13.801 1.00 94.12 130 SER A CA 1
ATOM 968 C C . SER A 1 130 ? -16.821 -0.208 13.103 1.00 94.12 130 SER A C 1
ATOM 970 O O . SER A 1 130 ? -17.324 -0.566 12.040 1.00 94.12 130 SER A O 1
ATOM 972 N N . SER A 1 131 ? -15.798 -0.850 13.666 1.00 93.25 131 SER A N 1
ATOM 973 C CA . SER A 1 131 ? -15.241 -2.089 13.137 1.00 93.25 131 SER A CA 1
ATOM 974 C C . SER A 1 131 ? -15.934 -3.269 13.814 1.00 93.25 131 SER A C 1
ATOM 976 O O . SER A 1 131 ? -15.812 -3.401 15.032 1.00 93.25 131 SER A O 1
ATOM 978 N N . PRO A 1 132 ? -16.603 -4.169 13.069 1.00 93.69 132 PRO A N 1
ATOM 979 C CA . PRO A 1 132 ? -17.269 -5.331 13.659 1.00 93.69 132 PRO A CA 1
ATOM 980 C C . PRO A 1 132 ? -16.334 -6.178 14.533 1.00 93.69 132 PRO A C 1
ATOM 982 O O . PRO A 1 132 ? -16.734 -6.663 15.588 1.00 93.69 132 PRO A O 1
ATOM 985 N N . LEU A 1 133 ? -15.064 -6.304 14.126 1.00 93.69 133 LEU A N 1
ATOM 986 C CA . LEU A 1 133 ? -14.030 -7.011 14.885 1.00 93.69 133 LEU A CA 1
ATOM 987 C C . LEU A 1 133 ? -13.722 -6.327 16.214 1.00 93.69 133 LEU A C 1
ATOM 989 O O . LEU A 1 133 ? -13.724 -6.978 17.255 1.00 93.69 133 LEU A O 1
ATOM 993 N N . GLN A 1 134 ? -13.454 -5.020 16.172 1.00 94.50 134 GLN A N 1
ATOM 994 C CA . GLN A 1 134 ? -13.086 -4.264 17.369 1.00 94.50 134 GLN A CA 1
ATOM 995 C C . GLN A 1 134 ? -14.274 -4.119 18.318 1.00 94.50 134 GLN A C 1
ATOM 997 O O . GLN A 1 134 ? -14.083 -4.183 19.526 1.00 94.50 134 GLN A O 1
ATOM 1002 N N . ARG A 1 135 ? -15.495 -3.998 17.786 1.00 95.44 135 ARG A N 1
ATOM 1003 C CA . ARG A 1 135 ? -16.728 -3.980 18.571 1.00 95.44 135 ARG A CA 1
ATOM 1004 C C . ARG A 1 135 ? -16.971 -5.314 19.274 1.00 95.44 135 ARG A C 1
ATOM 1006 O O . ARG A 1 135 ? -17.194 -5.308 20.473 1.00 95.44 135 ARG A O 1
ATOM 1013 N N . CYS A 1 136 ? -16.849 -6.440 18.568 1.00 94.81 136 CYS A N 1
ATOM 1014 C CA . CYS A 1 136 ? -16.973 -7.782 19.156 1.00 94.81 136 CYS A CA 1
ATOM 1015 C C . CYS A 1 136 ? -15.945 -8.003 20.287 1.00 94.81 136 CYS A C 1
ATOM 1017 O O . CYS A 1 136 ? -16.291 -8.497 21.357 1.00 94.81 136 CYS A O 1
ATOM 1019 N N . GLU A 1 137 ? -14.689 -7.589 20.090 1.00 95.19 137 GLU A N 1
ATOM 1020 C CA . GLU A 1 137 ? -13.644 -7.669 21.122 1.00 95.19 137 GLU A CA 1
ATOM 1021 C C . GLU A 1 137 ? -13.906 -6.729 22.302 1.00 95.19 137 GLU A C 1
ATOM 1023 O O . GLU A 1 137 ? -13.785 -7.139 23.454 1.00 95.19 137 GLU A O 1
ATOM 1028 N N . TYR A 1 138 ? -14.341 -5.499 22.031 1.00 95.19 138 TYR A N 1
ATOM 1029 C CA . TYR A 1 138 ? -14.727 -4.543 23.062 1.00 95.19 138 TYR A CA 1
ATOM 1030 C C . TYR A 1 138 ? -15.910 -5.041 23.899 1.00 95.19 138 TYR A C 1
ATOM 1032 O O . TYR A 1 138 ? -15.850 -5.001 25.125 1.00 95.19 138 TYR A O 1
ATOM 1040 N N . ASP A 1 139 ? -16.954 -5.563 23.257 1.00 94.88 139 ASP A N 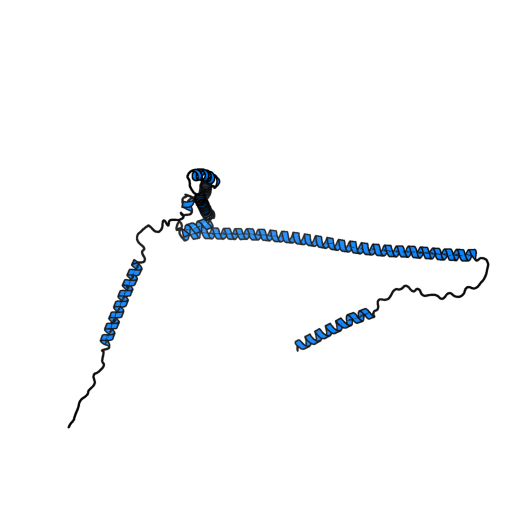1
ATOM 1041 C CA . ASP A 1 139 ? -18.149 -6.079 23.923 1.00 94.88 139 ASP A CA 1
ATOM 1042 C C . ASP A 1 139 ? -17.814 -7.267 24.832 1.00 94.88 139 ASP A C 1
ATOM 1044 O O . ASP A 1 139 ? -18.365 -7.377 25.927 1.00 94.88 139 ASP A O 1
ATOM 1048 N N . TYR A 1 140 ? -16.874 -8.125 24.425 1.00 94.38 140 TYR A N 1
ATOM 1049 C CA . TYR A 1 140 ? -16.380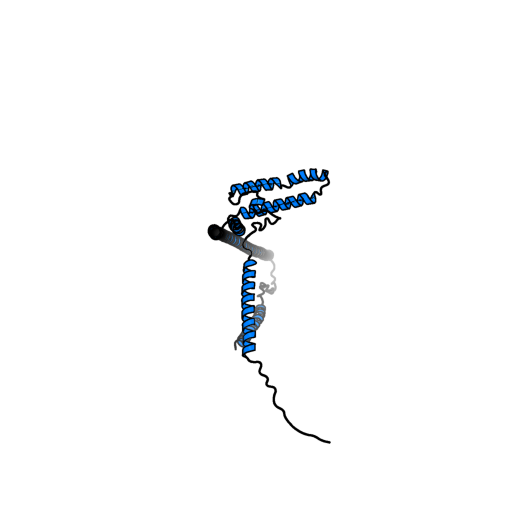 -9.213 25.269 1.00 94.38 140 TYR A CA 1
ATOM 1050 C C . TYR A 1 140 ? -15.582 -8.690 26.470 1.00 94.38 140 TYR A C 1
ATOM 1052 O O . TYR A 1 140 ? -15.839 -9.092 27.603 1.00 94.38 140 TYR A O 1
ATOM 1060 N N . LEU A 1 141 ? -14.656 -7.751 26.247 1.00 94.19 141 LEU A N 1
ATOM 1061 C CA . LEU A 1 141 ? -13.853 -7.148 27.320 1.00 94.19 141 LEU A CA 1
ATOM 1062 C C . LEU A 1 141 ? -14.706 -6.380 28.338 1.00 94.19 141 LEU A C 1
ATOM 1064 O O . LEU A 1 141 ? -14.362 -6.338 29.517 1.00 94.19 141 LEU A O 1
ATOM 1068 N N . MET A 1 142 ? -15.817 -5.794 27.893 1.00 91.88 142 MET A N 1
ATOM 1069 C CA . MET A 1 142 ? -16.773 -5.083 28.743 1.00 91.88 142 MET A CA 1
ATOM 1070 C C . MET A 1 142 ? -17.823 -5.999 29.391 1.00 91.88 142 MET A C 1
ATOM 1072 O O . MET A 1 142 ? -18.661 -5.508 30.144 1.00 91.88 142 MET A O 1
ATOM 1076 N N . GLY A 1 143 ? -17.811 -7.306 29.100 1.00 92.06 143 GLY A N 1
ATOM 1077 C CA . GLY A 1 143 ? -18.790 -8.263 29.623 1.00 92.06 143 GLY A CA 1
ATOM 1078 C C . GLY A 1 143 ? -20.208 -8.095 29.061 1.00 92.06 143 GLY A C 1
ATOM 1079 O O . GLY A 1 143 ? -21.162 -8.579 29.662 1.00 92.06 143 GLY A O 1
ATOM 1080 N N . VAL A 1 144 ? -20.362 -7.408 27.923 1.00 91.00 144 VAL A N 1
ATOM 1081 C CA . VAL A 1 144 ? -21.644 -7.254 27.207 1.00 91.00 144 VAL A CA 1
ATOM 1082 C C . VAL A 1 144 ? -22.042 -8.565 26.526 1.00 91.00 144 VAL A C 1
ATOM 1084 O O . VAL A 1 144 ? -23.230 -8.865 26.413 1.00 91.00 144 VAL A O 1
ATOM 1087 N N . ILE A 1 145 ? -21.051 -9.344 26.082 1.00 92.94 145 ILE A N 1
ATOM 1088 C CA . ILE A 1 145 ? -21.241 -10.658 25.463 1.00 92.94 145 ILE A CA 1
ATOM 1089 C C . ILE A 1 145 ? -20.388 -11.724 26.151 1.00 92.94 145 ILE A C 1
ATOM 1091 O O . ILE A 1 145 ? -19.295 -11.456 26.650 1.00 92.94 145 ILE A O 1
ATOM 1095 N N . GLU A 1 146 ? -20.869 -12.964 26.129 1.00 95.00 146 GLU A N 1
ATOM 1096 C CA . GLU A 1 146 ? -20.149 -14.112 26.686 1.00 95.00 146 GLU A CA 1
ATOM 1097 C C . GLU A 1 146 ? -19.144 -14.711 25.689 1.00 95.00 146 GLU A C 1
ATOM 1099 O O . GLU A 1 146 ? -19.239 -14.508 24.477 1.00 95.00 146 GLU A O 1
ATOM 1104 N N . MET A 1 147 ? -18.219 -15.549 26.176 1.00 94.75 147 MET A N 1
ATOM 1105 C CA . MET A 1 147 ? -17.171 -16.180 25.356 1.00 94.75 147 MET A CA 1
ATOM 1106 C C . MET A 1 147 ? -17.719 -16.921 24.125 1.00 94.75 147 MET A C 1
ATOM 1108 O O . MET A 1 147 ? -17.130 -16.857 23.047 1.00 94.75 147 MET A O 1
ATOM 1112 N N . ARG A 1 148 ? -18.865 -17.605 24.250 1.00 95.50 148 ARG A N 1
ATOM 1113 C CA . ARG A 1 148 ? -19.498 -18.310 23.123 1.00 95.50 148 ARG A CA 1
ATOM 1114 C C . ARG A 1 148 ? -19.964 -17.341 22.032 1.00 95.50 148 ARG A C 1
ATOM 1116 O O . ARG A 1 148 ? -19.769 -17.613 20.850 1.00 95.50 148 ARG A O 1
ATOM 1123 N N . GLN A 1 149 ? -20.576 -16.225 22.423 1.00 93.19 149 GLN A N 1
ATOM 1124 C CA . GLN A 1 149 ? -21.015 -15.177 21.497 1.00 93.19 149 GLN A CA 1
ATOM 1125 C C . GLN A 1 149 ? -19.807 -14.474 20.870 1.00 93.19 149 GLN A C 1
ATOM 1127 O O . GLN A 1 149 ? -19.781 -14.288 19.655 1.00 93.19 149 GLN A O 1
ATOM 1132 N N . PHE A 1 150 ? -18.776 -14.184 21.673 1.00 94.81 150 PHE A N 1
ATOM 1133 C CA . PHE A 1 150 ? -17.506 -13.631 21.208 1.00 94.81 150 PHE A CA 1
ATOM 1134 C C . PHE A 1 150 ? -16.856 -14.520 20.146 1.00 94.81 150 PHE A C 1
ATOM 1136 O O . PHE A 1 150 ? -16.537 -14.041 19.065 1.00 94.81 150 PHE A O 1
ATOM 1143 N N . GLN A 1 151 ? -16.727 -15.828 20.394 1.00 93.12 151 GLN A N 1
ATOM 1144 C CA . GLN A 1 151 ? -16.221 -16.779 19.398 1.00 93.12 151 GLN A CA 1
ATOM 1145 C C . GLN A 1 151 ? -17.084 -16.804 18.131 1.00 93.12 151 GLN A C 1
ATOM 1147 O O . GLN A 1 151 ? -16.545 -16.840 17.025 1.00 93.12 151 GLN A O 1
ATOM 1152 N N . GLY A 1 152 ? -18.409 -16.733 18.290 1.00 92.81 152 GLY A N 1
ATOM 1153 C CA . GLY A 1 152 ? -19.360 -16.670 17.183 1.00 92.81 152 GLY A CA 1
ATOM 1154 C C . GLY A 1 152 ? -19.198 -15.436 16.290 1.00 92.81 152 GLY A C 1
ATOM 1155 O O . GLY A 1 152 ? -19.389 -15.556 15.084 1.00 92.81 152 GLY A O 1
ATOM 1156 N N . CYS A 1 153 ? -18.810 -14.278 16.840 1.00 92.56 153 CYS A N 1
ATOM 1157 C CA . CYS A 1 153 ? -18.542 -13.075 16.044 1.00 92.56 153 CYS A CA 1
ATOM 1158 C C . CYS A 1 153 ? -17.083 -12.957 15.577 1.00 92.56 153 CYS A C 1
ATOM 1160 O O . CYS A 1 153 ? -16.840 -12.653 14.412 1.00 92.56 153 CYS A O 1
ATOM 1162 N N . ILE A 1 154 ? -16.093 -13.212 16.435 1.00 93.62 154 ILE A N 1
ATOM 1163 C CA . ILE A 1 154 ? -14.686 -12.891 16.149 1.00 93.62 154 ILE A CA 1
ATOM 1164 C C . ILE A 1 154 ? -14.067 -13.813 15.093 1.00 93.62 154 ILE A C 1
ATOM 1166 O O . ILE A 1 154 ? -13.296 -13.352 14.254 1.00 93.62 154 ILE A O 1
ATOM 1170 N N . VAL A 1 155 ? -14.393 -15.108 15.118 1.00 93.00 155 VAL A N 1
ATOM 1171 C CA . VAL A 1 155 ? -13.800 -16.111 14.222 1.00 93.00 155 VAL A CA 1
ATOM 1172 C C . VAL A 1 155 ? -14.167 -15.856 12.755 1.00 93.00 155 VAL A C 1
ATOM 1174 O O . VAL A 1 155 ? -13.238 -15.721 11.954 1.00 93.00 155 VAL A O 1
ATOM 1177 N N . PRO A 1 156 ? -15.457 -15.732 12.368 1.00 94.00 156 PRO A N 1
ATOM 1178 C CA . PRO A 1 156 ? -15.807 -15.468 10.973 1.00 94.00 156 PRO A CA 1
ATOM 1179 C C . PRO A 1 156 ? -15.270 -14.117 10.499 1.00 94.00 156 PRO A C 1
ATOM 1181 O O . PRO A 1 156 ? -14.715 -14.031 9.409 1.00 94.00 156 PRO A O 1
ATOM 1184 N N . LEU A 1 157 ? -15.332 -13.083 11.340 1.00 93.00 157 LEU A N 1
ATOM 1185 C CA . LEU A 1 157 ? -14.830 -11.760 10.982 1.00 93.00 157 LEU A CA 1
ATOM 1186 C C . LEU A 1 157 ? -13.304 -11.736 10.764 1.00 93.00 157 LEU A C 1
ATOM 1188 O O . LEU A 1 157 ? -12.814 -11.013 9.892 1.00 93.00 157 LEU A O 1
ATOM 1192 N N . ARG A 1 158 ? -12.527 -12.509 11.540 1.00 92.56 158 ARG A N 1
ATOM 1193 C CA . ARG A 1 158 ? -11.075 -12.643 11.324 1.00 92.56 158 ARG A CA 1
ATOM 1194 C C . ARG A 1 158 ? -10.798 -13.370 10.012 1.00 92.56 158 ARG A C 1
ATOM 1196 O O . ARG A 1 158 ? -10.019 -12.860 9.209 1.00 92.56 158 ARG A O 1
ATOM 1203 N N . ALA A 1 159 ? -11.496 -14.478 9.766 1.00 94.50 159 ALA A N 1
ATOM 1204 C CA . ALA A 1 159 ? -11.373 -15.240 8.528 1.00 94.50 159 ALA A CA 1
ATOM 1205 C C . ALA A 1 159 ? -11.730 -14.399 7.287 1.00 94.50 159 ALA A C 1
ATOM 1207 O O . ALA A 1 159 ? -11.001 -14.417 6.298 1.00 94.50 159 ALA A O 1
ATOM 1208 N N . GLU A 1 160 ? -12.803 -13.603 7.337 1.00 94.44 160 GLU A N 1
ATOM 1209 C CA . GLU A 1 160 ? -13.188 -12.699 6.244 1.00 94.44 160 GLU A CA 1
ATOM 1210 C C . GLU A 1 160 ? -12.125 -11.632 5.970 1.00 94.44 160 GLU A C 1
ATOM 1212 O O . GLU A 1 160 ? -11.772 -11.388 4.813 1.00 94.44 160 GLU A O 1
ATOM 1217 N N . ARG A 1 161 ? -11.575 -11.014 7.021 1.00 93.62 161 ARG A N 1
ATOM 1218 C CA . ARG A 1 161 ? -10.521 -10.001 6.896 1.00 93.62 161 ARG A CA 1
ATOM 1219 C C . ARG A 1 161 ? -9.228 -10.588 6.325 1.00 93.62 161 ARG A C 1
ATOM 1221 O O . ARG A 1 161 ? -8.580 -9.940 5.503 1.00 93.62 161 ARG A O 1
ATOM 1228 N N . GLU A 1 162 ? -8.855 -11.795 6.740 1.00 95.31 162 GLU A N 1
ATOM 1229 C CA . GLU A 1 162 ? -7.716 -12.533 6.183 1.00 95.31 162 GLU A CA 1
ATOM 1230 C C . GLU A 1 162 ? -7.952 -12.880 4.707 1.00 95.31 162 GLU A C 1
ATOM 1232 O O . GLU A 1 162 ? -7.105 -12.582 3.864 1.00 95.31 162 GLU A O 1
ATOM 1237 N N . ALA A 1 163 ? -9.138 -13.387 4.361 1.00 96.19 163 ALA A N 1
ATOM 1238 C CA . ALA A 1 163 ? -9.515 -13.682 2.981 1.00 96.19 163 ALA A CA 1
ATOM 1239 C C . ALA A 1 163 ? -9.544 -12.421 2.095 1.00 96.19 163 ALA A C 1
ATOM 1241 O O . ALA A 1 163 ? -9.173 -12.461 0.921 1.00 96.19 163 ALA A O 1
ATOM 1242 N N . GLU A 1 164 ? -9.977 -11.274 2.624 1.00 96.19 164 GLU A N 1
ATOM 1243 C CA . GLU A 1 164 ? -9.867 -9.981 1.942 1.00 96.19 164 GLU A CA 1
ATOM 1244 C C . GLU A 1 164 ? -8.422 -9.553 1.714 1.00 96.19 164 GLU A C 1
ATOM 1246 O O . GLU A 1 164 ? -8.085 -9.119 0.609 1.00 96.19 164 GLU A O 1
ATOM 1251 N N . ALA A 1 165 ? -7.578 -9.659 2.741 1.00 96.38 165 ALA A N 1
ATOM 1252 C CA . ALA A 1 165 ? -6.163 -9.328 2.638 1.00 96.38 165 ALA A CA 1
ATOM 1253 C C . ALA A 1 165 ? -5.478 -10.203 1.581 1.00 96.38 165 ALA A C 1
ATOM 1255 O O . ALA A 1 165 ? -4.742 -9.690 0.740 1.00 96.38 165 ALA A O 1
ATOM 1256 N N . GLU A 1 166 ? -5.797 -11.496 1.549 1.00 97.94 166 GLU A N 1
ATOM 1257 C CA . GLU A 1 166 ? -5.290 -12.424 0.545 1.00 97.94 166 GLU A CA 1
ATOM 1258 C C . GLU A 1 166 ? -5.784 -12.074 -0.868 1.00 97.94 166 GLU A C 1
ATOM 1260 O O . GLU A 1 166 ? -4.993 -12.035 -1.814 1.00 97.94 166 GLU A O 1
ATOM 1265 N N . ARG A 1 167 ? -7.074 -11.746 -1.036 1.00 98.19 167 ARG A N 1
ATOM 1266 C CA . ARG A 1 167 ? -7.621 -11.282 -2.325 1.00 98.19 167 ARG A CA 1
ATOM 1267 C C . ARG A 1 167 ? -6.905 -10.031 -2.831 1.00 98.19 167 ARG A C 1
ATOM 1269 O O . ARG A 1 167 ? -6.560 -9.968 -4.013 1.00 98.19 167 ARG A O 1
ATOM 1276 N N . ARG A 1 168 ? -6.658 -9.057 -1.949 1.00 98.06 168 ARG A N 1
ATOM 1277 C CA . ARG A 1 168 ? -5.907 -7.835 -2.279 1.00 98.06 168 ARG A CA 1
ATOM 1278 C C . ARG A 1 168 ? -4.463 -8.165 -2.655 1.00 98.06 168 ARG A C 1
ATOM 1280 O O . ARG A 1 168 ? -4.026 -7.760 -3.725 1.00 98.06 168 ARG A O 1
ATOM 1287 N N . ALA A 1 169 ? -3.776 -8.994 -1.870 1.00 97.88 169 ALA A N 1
ATOM 1288 C CA . ALA A 1 169 ? -2.409 -9.425 -2.159 1.00 97.88 169 ALA A CA 1
ATOM 1289 C C . ALA A 1 169 ? -2.292 -10.127 -3.523 1.00 97.88 169 ALA A C 1
ATOM 1291 O O . ALA A 1 169 ? -1.391 -9.827 -4.303 1.00 97.88 169 ALA A O 1
ATOM 1292 N N . ARG A 1 170 ? -3.240 -11.010 -3.865 1.00 98.19 170 ARG A N 1
ATOM 1293 C CA . ARG A 1 170 ? -3.297 -11.670 -5.182 1.00 98.19 170 ARG A CA 1
ATOM 1294 C C . ARG A 1 170 ? -3.507 -10.673 -6.319 1.00 98.19 170 ARG A C 1
ATOM 1296 O O . ARG A 1 170 ? -2.882 -10.795 -7.372 1.00 98.19 170 ARG A O 1
ATOM 1303 N N . HIS A 1 171 ? -4.396 -9.704 -6.131 1.00 98.31 171 HIS A N 1
ATOM 1304 C CA . HIS A 1 171 ? -4.632 -8.650 -7.112 1.00 98.31 171 HIS A CA 1
ATOM 1305 C C . HIS A 1 171 ? -3.384 -7.775 -7.317 1.00 98.31 171 HIS A C 1
ATOM 1307 O O . HIS A 1 171 ? -3.003 -7.500 -8.456 1.00 98.31 171 HIS A O 1
ATOM 1313 N N . ASP A 1 172 ? -2.720 -7.391 -6.232 1.00 98.00 172 ASP A N 1
ATOM 1314 C CA . ASP A 1 172 ? -1.535 -6.539 -6.277 1.00 98.00 172 ASP A CA 1
ATOM 1315 C C . ASP A 1 172 ? -0.332 -7.278 -6.870 1.00 98.00 172 ASP A C 1
ATOM 1317 O O . ASP A 1 172 ? 0.388 -6.701 -7.682 1.00 98.00 172 ASP A O 1
ATOM 1321 N N . ALA A 1 173 ? -0.178 -8.576 -6.591 1.00 98.06 173 ALA A N 1
ATOM 1322 C CA . ALA A 1 173 ? 0.814 -9.428 -7.245 1.00 98.06 173 ALA A CA 1
ATOM 1323 C C . ALA A 1 173 ? 0.610 -9.480 -8.769 1.00 98.06 173 ALA A C 1
ATOM 1325 O O . ALA A 1 173 ? 1.557 -9.273 -9.525 1.00 98.06 173 ALA A O 1
ATOM 1326 N N . ARG A 1 174 ? -0.636 -9.656 -9.239 1.00 98.31 174 ARG A N 1
ATOM 1327 C CA . ARG A 1 174 ? -0.957 -9.611 -10.681 1.00 98.31 174 ARG A CA 1
ATOM 1328 C C . ARG A 1 174 ? -0.653 -8.248 -11.301 1.00 98.31 174 ARG A C 1
ATOM 1330 O O . ARG A 1 174 ? -0.215 -8.173 -12.447 1.00 98.31 174 ARG A O 1
ATOM 1337 N N . LYS A 1 175 ? -0.909 -7.155 -10.576 1.00 98.19 175 LYS A N 1
ATOM 1338 C CA . LYS A 1 175 ? -0.545 -5.806 -11.033 1.00 98.19 175 LYS A CA 1
ATOM 1339 C C . LYS A 1 175 ? 0.969 -5.622 -11.099 1.00 98.19 175 LYS A C 1
ATOM 1341 O O . LYS A 1 175 ? 1.452 -5.046 -12.070 1.00 98.19 175 LYS A O 1
ATOM 1346 N N . ALA A 1 176 ? 1.702 -6.110 -10.103 1.00 97.88 176 ALA A N 1
ATOM 1347 C CA . ALA A 1 176 ? 3.156 -6.042 -10.063 1.00 97.88 176 ALA A CA 1
ATOM 1348 C C . ALA A 1 176 ? 3.788 -6.825 -11.221 1.00 97.88 176 ALA A C 1
ATOM 1350 O O . ALA A 1 176 ? 4.683 -6.302 -11.875 1.00 97.88 176 ALA A O 1
ATOM 1351 N N . GLU A 1 177 ? 3.273 -8.018 -11.529 1.00 97.62 177 GLU A N 1
ATOM 1352 C CA . GLU A 1 177 ? 3.708 -8.824 -12.676 1.00 97.62 177 GLU A CA 1
ATOM 1353 C C . GLU A 1 177 ? 3.514 -8.071 -13.999 1.00 97.62 177 GLU A C 1
ATOM 1355 O O . GLU A 1 177 ? 4.458 -7.922 -14.771 1.00 97.62 177 GLU A O 1
ATOM 1360 N N . LYS A 1 178 ? 2.330 -7.490 -14.232 1.00 97.94 178 LYS A N 1
ATOM 1361 C CA . LYS A 1 178 ? 2.080 -6.669 -15.431 1.00 97.94 178 LYS A CA 1
ATOM 1362 C C . LYS A 1 178 ? 3.012 -5.462 -15.520 1.00 97.94 178 LYS A C 1
ATOM 1364 O O . LYS A 1 178 ? 3.600 -5.218 -16.568 1.00 97.94 178 LYS A O 1
ATOM 1369 N N . ASN A 1 179 ? 3.171 -4.728 -14.420 1.00 98.25 179 ASN A N 1
ATOM 1370 C CA . ASN A 1 179 ? 4.067 -3.574 -14.362 1.00 98.25 179 ASN A CA 1
ATOM 1371 C C . ASN A 1 179 ? 5.527 -3.979 -14.638 1.00 98.25 179 ASN A C 1
ATOM 1373 O O . ASN A 1 179 ? 6.262 -3.263 -15.315 1.00 98.25 179 ASN A O 1
ATOM 1377 N N . TRP A 1 180 ? 5.942 -5.151 -14.153 1.00 96.19 180 TRP A N 1
ATOM 1378 C CA . TRP A 1 180 ? 7.260 -5.712 -14.427 1.00 96.19 180 TRP A CA 1
ATOM 1379 C C . TRP A 1 180 ? 7.450 -6.052 -15.911 1.00 96.19 180 TRP A C 1
ATOM 1381 O O . TRP A 1 180 ? 8.476 -5.691 -16.487 1.00 96.19 180 TRP A O 1
ATOM 1391 N N . GLU A 1 181 ? 6.466 -6.682 -16.558 1.00 97.75 181 GLU A N 1
ATOM 1392 C CA . GLU A 1 181 ? 6.502 -6.948 -18.004 1.00 97.75 181 GLU A CA 1
ATOM 1393 C C . GLU A 1 181 ? 6.583 -5.655 -18.830 1.00 97.75 181 GLU A C 1
ATOM 1395 O O . GLU A 1 181 ? 7.441 -5.529 -19.707 1.00 97.75 181 GLU A O 1
ATOM 1400 N N . GLU A 1 182 ? 5.760 -4.655 -18.508 1.00 97.94 182 GLU A N 1
ATOM 1401 C CA . GLU A 1 182 ? 5.793 -3.343 -19.168 1.00 97.94 182 GLU A CA 1
ATOM 1402 C C . GLU A 1 182 ? 7.145 -2.640 -18.993 1.00 97.94 182 GLU A C 1
ATOM 1404 O O . GLU A 1 182 ? 7.668 -2.008 -19.921 1.00 97.94 182 GLU A O 1
ATOM 1409 N N . TRP A 1 183 ? 7.733 -2.740 -17.799 1.00 98.06 183 TRP A N 1
ATOM 1410 C CA . TRP A 1 183 ? 9.063 -2.211 -17.529 1.00 98.06 183 TRP A CA 1
ATOM 1411 C C . TRP A 1 183 ? 10.131 -2.931 -18.361 1.00 98.06 183 TRP A C 1
ATOM 1413 O O . TRP A 1 183 ? 10.933 -2.261 -19.017 1.00 98.06 183 TRP A O 1
ATOM 1423 N N . LYS A 1 184 ? 10.105 -4.271 -18.419 1.00 98.12 184 LYS A N 1
ATOM 1424 C CA . LYS A 1 184 ? 11.031 -5.061 -19.248 1.00 98.12 184 LYS A CA 1
ATOM 1425 C C . LYS A 1 184 ? 10.939 -4.675 -20.720 1.00 98.12 184 LYS A C 1
ATOM 1427 O O . LYS A 1 184 ? 11.965 -4.499 -21.378 1.00 98.12 184 LYS A O 1
ATOM 1432 N N . GLU A 1 185 ? 9.730 -4.499 -21.247 1.00 98.00 185 GLU A N 1
ATOM 1433 C CA . GLU A 1 185 ? 9.543 -4.084 -22.638 1.00 98.00 185 GLU A CA 1
ATOM 1434 C C . GLU A 1 185 ? 10.116 -2.679 -22.893 1.00 98.00 185 GLU A C 1
ATOM 1436 O O . GLU A 1 185 ? 10.745 -2.421 -23.927 1.00 98.00 185 GLU A O 1
ATOM 1441 N N . ARG A 1 186 ? 9.944 -1.764 -21.932 1.00 98.00 186 ARG A N 1
ATOM 1442 C CA . ARG A 1 186 ? 10.495 -0.406 -21.992 1.00 98.00 186 ARG A CA 1
ATOM 1443 C C . ARG A 1 186 ? 12.021 -0.411 -21.999 1.00 98.00 186 ARG A C 1
ATOM 1445 O O . ARG A 1 186 ? 12.612 0.308 -22.805 1.00 98.00 186 ARG A O 1
ATOM 1452 N N . GLU A 1 187 ? 12.646 -1.225 -21.155 1.00 97.69 187 GLU A N 1
ATOM 1453 C CA . GLU A 1 187 ? 14.099 -1.414 -21.145 1.00 97.69 187 GLU A CA 1
ATOM 1454 C C . GLU A 1 187 ? 14.599 -2.020 -22.457 1.00 97.69 187 GLU A C 1
ATOM 1456 O O . GLU A 1 187 ? 15.513 -1.479 -23.081 1.00 97.69 187 GLU A O 1
ATOM 1461 N N . ALA A 1 188 ? 13.937 -3.063 -22.966 1.00 97.94 188 ALA A N 1
ATOM 1462 C CA . ALA A 1 188 ? 14.286 -3.657 -24.255 1.00 97.94 188 ALA A CA 1
ATOM 1463 C C . ALA A 1 188 ? 14.190 -2.637 -25.406 1.00 97.94 188 ALA A C 1
ATOM 1465 O O . ALA A 1 188 ? 15.031 -2.616 -26.306 1.00 97.94 188 ALA A O 1
ATOM 1466 N N . ARG A 1 189 ? 13.189 -1.746 -25.378 1.00 98.19 189 ARG A N 1
ATOM 1467 C CA . ARG A 1 189 ? 13.048 -0.656 -26.355 1.00 98.19 189 ARG A CA 1
ATOM 1468 C C . ARG A 1 189 ? 14.199 0.350 -26.264 1.00 98.19 189 ARG A C 1
ATOM 1470 O O . ARG A 1 189 ? 14.694 0.782 -27.304 1.00 98.19 189 ARG A O 1
ATOM 1477 N N . ARG A 1 190 ? 14.641 0.704 -25.052 1.00 98.12 190 ARG A N 1
ATOM 1478 C CA . ARG A 1 190 ? 15.807 1.580 -24.838 1.00 98.12 190 ARG A CA 1
ATOM 1479 C C . ARG A 1 190 ? 17.082 0.945 -25.385 1.00 98.12 190 ARG A C 1
ATOM 1481 O O . ARG A 1 190 ? 17.770 1.593 -26.169 1.00 98.12 190 ARG A O 1
ATOM 1488 N N . ALA A 1 191 ? 17.330 -0.325 -25.065 1.00 98.06 191 ALA A N 1
ATOM 1489 C CA . ALA A 1 191 ? 18.489 -1.068 -25.554 1.00 98.06 191 ALA A CA 1
ATOM 1490 C C . ALA A 1 191 ? 18.542 -1.110 -27.092 1.00 98.06 191 ALA A C 1
ATOM 1492 O O . ALA A 1 191 ? 19.560 -0.746 -27.681 1.00 98.06 191 ALA A O 1
ATOM 1493 N N . ARG A 1 192 ? 17.419 -1.431 -27.758 1.00 97.94 192 ARG A N 1
ATOM 1494 C CA . ARG A 1 192 ? 17.324 -1.382 -29.232 1.00 97.94 192 ARG A CA 1
ATOM 1495 C C . ARG A 1 192 ? 17.641 0.007 -29.787 1.00 97.94 192 ARG A C 1
ATOM 1497 O O . ARG A 1 192 ? 18.378 0.130 -30.762 1.00 97.94 192 ARG A O 1
ATOM 1504 N N . GLY A 1 193 ? 17.120 1.058 -29.151 1.00 98.12 193 GLY A N 1
ATOM 1505 C CA . GLY A 1 193 ? 17.409 2.438 -29.542 1.00 98.12 193 GLY A CA 1
ATOM 1506 C C . GLY A 1 193 ? 18.892 2.805 -29.405 1.00 98.12 193 GLY A C 1
ATOM 1507 O O . GLY A 1 193 ? 19.429 3.536 -30.237 1.00 98.12 193 GLY A O 1
ATOM 1508 N N . GLU A 1 194 ? 19.585 2.298 -28.385 1.00 98.00 194 GLU A N 1
ATOM 1509 C CA . GLU A 1 194 ? 21.029 2.495 -28.226 1.00 98.00 194 GLU A CA 1
ATOM 1510 C C . GLU A 1 194 ? 21.855 1.719 -29.253 1.00 98.00 194 GLU A C 1
ATOM 1512 O O . GLU A 1 194 ? 22.815 2.265 -29.804 1.00 98.00 194 GLU A O 1
ATOM 1517 N N . GLU A 1 195 ? 21.491 0.471 -29.542 1.00 97.00 195 GLU A N 1
ATOM 1518 C CA . GLU A 1 195 ? 22.134 -0.329 -30.586 1.00 97.00 195 GLU A CA 1
ATOM 1519 C C . GLU A 1 195 ? 21.980 0.313 -31.962 1.00 97.00 195 GLU A C 1
ATOM 1521 O O . GLU A 1 195 ? 22.957 0.427 -32.703 1.00 97.00 195 GLU A O 1
ATOM 1526 N N . GLU A 1 196 ? 20.788 0.813 -32.285 1.00 97.75 196 GLU A N 1
ATOM 1527 C CA . GLU A 1 196 ? 20.543 1.523 -33.537 1.00 97.75 196 GLU A CA 1
ATOM 1528 C C . GLU A 1 196 ? 21.394 2.797 -33.630 1.00 97.75 196 GLU A C 1
ATOM 1530 O O . GLU A 1 196 ? 22.022 3.055 -34.659 1.00 97.75 196 GLU A O 1
ATOM 1535 N N . LYS A 1 197 ? 21.499 3.571 -32.539 1.00 97.56 197 LYS A N 1
ATOM 1536 C CA . LYS A 1 197 ? 22.396 4.737 -32.471 1.00 97.56 197 LYS A CA 1
ATOM 1537 C C . LYS A 1 197 ? 23.857 4.339 -32.689 1.00 97.56 197 LYS A C 1
ATOM 1539 O O . LYS A 1 197 ? 24.558 5.009 -33.450 1.00 97.56 197 LYS A O 1
ATOM 1544 N N . LYS A 1 198 ? 24.322 3.251 -32.063 1.00 97.62 198 LYS A N 1
ATOM 1545 C CA . LYS A 1 198 ? 25.683 2.716 -32.252 1.00 97.62 198 LYS A CA 1
ATOM 1546 C C . LYS A 1 198 ? 25.909 2.283 -33.701 1.00 97.62 198 LYS A C 1
ATOM 1548 O O . LYS A 1 198 ? 26.935 2.642 -34.278 1.00 97.62 198 LYS A O 1
ATOM 1553 N N . LYS A 1 199 ? 24.942 1.586 -34.307 1.00 97.44 199 LYS A N 1
ATOM 1554 C CA . LYS A 1 199 ? 24.975 1.163 -35.713 1.00 97.44 199 LYS A CA 1
ATOM 1555 C C . LYS A 1 199 ? 25.077 2.369 -36.648 1.00 97.44 199 LYS A C 1
ATOM 1557 O O . LYS A 1 199 ? 26.035 2.441 -37.410 1.00 97.44 199 LYS A O 1
ATOM 1562 N N . LYS A 1 200 ? 24.188 3.359 -36.508 1.00 97.38 200 LYS A N 1
ATOM 1563 C CA . LYS A 1 200 ? 24.215 4.608 -37.294 1.00 97.38 200 LYS A CA 1
ATOM 1564 C C . LYS A 1 200 ? 25.518 5.384 -37.114 1.00 97.38 200 LYS A C 1
ATOM 1566 O O . LYS A 1 200 ? 26.018 5.986 -38.057 1.00 97.38 200 LYS A O 1
ATOM 1571 N N . LYS A 1 201 ? 26.088 5.401 -35.904 1.00 96.00 201 LYS A N 1
ATOM 1572 C CA . LYS A 1 201 ? 27.389 6.039 -35.649 1.00 96.00 201 LYS A CA 1
ATOM 1573 C C . LYS A 1 201 ? 28.526 5.305 -36.366 1.00 96.00 201 LYS A C 1
ATOM 1575 O O . LYS A 1 201 ? 29.379 5.963 -36.951 1.00 96.00 201 LYS A O 1
ATOM 1580 N N . LYS A 1 202 ? 28.528 3.969 -36.335 1.00 95.94 202 LYS A N 1
ATOM 1581 C CA . LYS A 1 202 ? 29.522 3.136 -37.027 1.00 95.94 202 LYS A CA 1
ATOM 1582 C C . LYS A 1 202 ? 29.429 3.287 -38.546 1.00 95.94 202 LYS A C 1
ATOM 1584 O O . LYS A 1 202 ? 30.459 3.420 -39.193 1.00 95.94 202 LYS A O 1
ATOM 1589 N N . GLU A 1 203 ? 28.215 3.293 -39.087 1.00 95.75 203 GLU A N 1
ATOM 1590 C CA . GLU A 1 203 ? 27.949 3.512 -40.512 1.00 95.75 203 GLU A CA 1
ATOM 1591 C C . GLU A 1 203 ? 28.439 4.892 -40.953 1.00 95.75 203 GLU A C 1
ATOM 1593 O O . GLU A 1 203 ? 29.296 4.967 -41.822 1.00 95.75 203 GLU A O 1
ATOM 1598 N N . ARG A 1 204 ? 28.058 5.959 -40.236 1.00 95.75 204 ARG A N 1
ATOM 1599 C CA . ARG A 1 204 ? 28.558 7.321 -40.488 1.00 95.75 204 ARG A CA 1
ATOM 1600 C C . ARG A 1 204 ? 30.083 7.409 -40.477 1.00 95.75 204 ARG A C 1
ATOM 1602 O O . ARG A 1 204 ? 30.659 8.041 -41.348 1.00 95.75 204 ARG A O 1
ATOM 1609 N N . TYR A 1 205 ? 30.737 6.780 -39.499 1.00 94.75 205 TYR A N 1
ATOM 1610 C CA . TYR A 1 205 ? 32.200 6.746 -39.434 1.00 94.75 205 TYR A CA 1
ATOM 1611 C C . TYR A 1 205 ? 32.810 6.007 -40.635 1.00 94.75 205 TYR A C 1
ATOM 1613 O O . TYR A 1 205 ? 33.819 6.440 -41.190 1.00 94.75 205 TYR A O 1
ATOM 1621 N N . SER A 1 206 ? 32.196 4.895 -41.045 1.00 93.81 206 SER A N 1
ATOM 1622 C CA . SER A 1 206 ? 32.614 4.135 -42.223 1.00 93.81 206 SER A CA 1
ATOM 1623 C C . SER A 1 206 ? 32.440 4.944 -43.509 1.00 93.81 206 SER A C 1
ATOM 1625 O O . SER A 1 206 ? 33.347 4.952 -44.339 1.00 93.81 206 SER A O 1
ATOM 1627 N N . ASP A 1 207 ? 31.310 5.634 -43.661 1.00 94.94 207 ASP A N 1
ATOM 1628 C CA . ASP A 1 207 ? 31.014 6.491 -44.807 1.00 94.94 207 ASP A CA 1
ATOM 1629 C C . ASP A 1 207 ? 31.998 7.660 -44.876 1.00 94.94 207 ASP A C 1
ATOM 1631 O O . ASP A 1 207 ? 32.662 7.829 -45.892 1.00 94.94 207 ASP A O 1
ATOM 1635 N N . GLU A 1 208 ? 32.212 8.372 -43.766 1.00 95.25 208 GLU A N 1
ATOM 1636 C CA . GLU A 1 208 ? 33.186 9.469 -43.685 1.00 95.25 208 GLU A CA 1
ATOM 1637 C C . GLU A 1 208 ? 34.609 8.997 -44.037 1.00 95.25 208 GLU A C 1
ATOM 1639 O O . GLU A 1 208 ? 35.371 9.686 -44.720 1.00 95.25 208 GLU A O 1
ATOM 1644 N N . THR A 1 209 ? 34.976 7.789 -43.603 1.00 94.50 209 THR A N 1
ATOM 1645 C CA . THR A 1 209 ? 36.272 7.188 -43.940 1.00 94.50 209 THR A CA 1
ATOM 1646 C C . THR A 1 209 ? 36.362 6.856 -45.430 1.00 94.50 209 THR A C 1
ATOM 1648 O O . THR A 1 209 ? 37.386 7.136 -46.057 1.00 94.50 209 THR A O 1
ATOM 1651 N N . ARG A 1 210 ? 35.303 6.279 -46.012 1.00 95.81 210 ARG A N 1
ATOM 1652 C CA . ARG A 1 210 ? 35.222 5.967 -47.445 1.00 95.81 210 ARG A CA 1
ATOM 1653 C C . ARG A 1 210 ? 35.323 7.236 -48.286 1.00 95.81 210 ARG A C 1
ATOM 1655 O O . ARG A 1 210 ? 36.118 7.260 -49.224 1.00 95.81 210 ARG A O 1
ATOM 1662 N N . ASP A 1 211 ? 34.592 8.281 -47.920 1.00 95.12 211 ASP A N 1
ATOM 1663 C CA . ASP A 1 211 ? 34.575 9.559 -48.631 1.00 95.12 211 ASP A CA 1
ATOM 1664 C C . ASP A 1 211 ? 35.964 10.211 -48.605 1.00 95.12 211 ASP A C 1
ATOM 1666 O O . ASP A 1 211 ? 36.486 10.608 -49.647 1.00 95.12 211 ASP A O 1
ATOM 1670 N N . ARG A 1 212 ? 36.647 1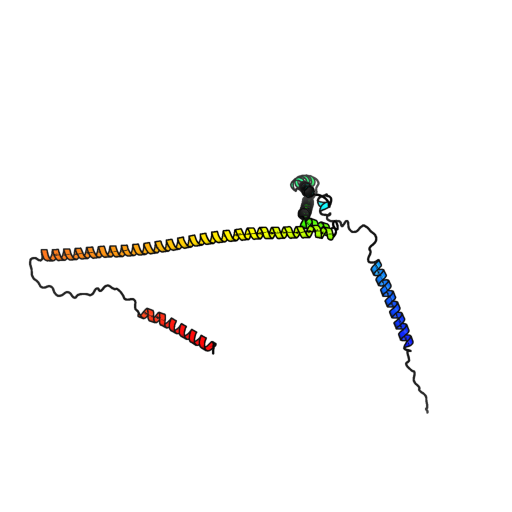0.187 -47.451 1.00 95.69 212 ARG A N 1
ATOM 1671 C CA . ARG A 1 212 ? 38.030 10.679 -47.316 1.00 95.69 212 ARG A CA 1
ATOM 1672 C C . ARG A 1 212 ? 39.021 9.923 -48.205 1.00 95.69 212 ARG A C 1
ATOM 1674 O O . ARG A 1 212 ? 39.951 10.519 -48.750 1.00 95.69 212 ARG A O 1
ATOM 1681 N N . VAL A 1 213 ? 38.867 8.604 -48.337 1.00 96.25 213 VAL A N 1
ATOM 1682 C CA . VAL A 1 213 ? 39.710 7.793 -49.233 1.00 96.25 213 VAL A CA 1
ATOM 1683 C C . VAL A 1 213 ? 39.410 8.122 -50.695 1.00 96.25 213 VAL A C 1
ATOM 1685 O O . VAL A 1 213 ? 40.345 8.292 -51.477 1.00 96.25 213 VAL A O 1
ATOM 1688 N N . GLN A 1 214 ? 38.134 8.264 -51.060 1.00 95.88 214 GLN A N 1
ATOM 1689 C CA . GLN A 1 214 ? 37.730 8.635 -52.416 1.00 95.88 214 GLN A CA 1
ATOM 1690 C C . GLN A 1 214 ? 38.232 10.028 -52.809 1.00 95.88 214 GLN A C 1
ATOM 1692 O O . GLN A 1 214 ? 38.705 10.200 -53.930 1.00 95.88 214 GLN A O 1
ATOM 1697 N N . GLU A 1 215 ? 38.191 11.012 -51.909 1.00 95.94 215 GLU A N 1
ATOM 1698 C CA . GLU A 1 215 ? 38.769 12.337 -52.159 1.00 95.94 215 GLU A CA 1
ATOM 1699 C C . GLU A 1 215 ? 40.275 12.267 -52.403 1.00 95.94 215 GLU A C 1
ATOM 1701 O O . GLU A 1 215 ? 40.757 12.786 -53.410 1.00 95.94 215 GLU A O 1
ATOM 1706 N N . LYS A 1 216 ? 41.022 11.562 -51.544 1.00 96.56 216 LYS A N 1
ATOM 1707 C CA . LYS A 1 216 ? 42.466 11.360 -51.748 1.00 96.56 216 LYS A CA 1
ATOM 1708 C C . LYS A 1 216 ? 42.769 10.687 -53.084 1.00 96.56 216 LYS A C 1
ATOM 1710 O O . LYS A 1 216 ? 43.728 11.067 -53.751 1.00 96.56 216 LYS A O 1
ATOM 1715 N N . PHE A 1 217 ? 41.953 9.713 -53.481 1.00 96.81 217 PHE A N 1
ATOM 1716 C CA . PHE A 1 217 ? 42.096 9.040 -54.766 1.00 96.81 217 PHE A CA 1
ATOM 1717 C C . PHE A 1 217 ? 41.852 9.994 -55.944 1.00 96.81 217 PHE A C 1
ATOM 1719 O O . PHE A 1 217 ? 42.661 10.031 -56.867 1.00 96.81 217 PHE A O 1
ATOM 1726 N N . LYS A 1 218 ? 40.803 10.828 -55.886 1.00 96.44 218 LYS A N 1
ATOM 1727 C CA . LYS A 1 218 ? 40.521 11.852 -56.909 1.00 96.44 218 LYS A CA 1
ATOM 1728 C C . LYS A 1 218 ? 41.671 12.849 -57.060 1.00 96.44 218 LYS A C 1
ATOM 1730 O O . LYS A 1 218 ? 42.056 13.160 -58.185 1.00 96.44 218 LYS A O 1
ATOM 1735 N N . VAL A 1 219 ? 42.235 13.323 -55.946 1.00 96.56 219 VAL A N 1
ATOM 1736 C CA . VAL A 1 219 ? 43.401 14.225 -55.950 1.00 96.56 219 VAL A CA 1
ATOM 1737 C C . VAL A 1 219 ? 44.603 13.540 -56.596 1.00 96.56 219 VAL A C 1
ATOM 1739 O O . VAL A 1 219 ? 45.196 14.081 -57.526 1.00 96.56 219 VAL A O 1
ATOM 1742 N N . TRP A 1 220 ? 44.914 12.315 -56.170 1.00 96.81 220 TRP A N 1
ATOM 1743 C CA . TRP A 1 220 ? 46.013 11.537 -56.735 1.00 96.81 220 TRP A CA 1
ATOM 1744 C C . TRP A 1 220 ? 45.853 11.297 -58.247 1.00 96.81 220 TRP A C 1
ATOM 1746 O O . TRP A 1 220 ? 46.821 11.420 -59.001 1.00 96.81 220 TRP A O 1
ATOM 1756 N N . GLU A 1 221 ? 44.639 11.002 -58.722 1.00 95.81 221 GLU A N 1
ATOM 1757 C CA . GLU A 1 221 ? 44.359 10.848 -60.153 1.00 95.81 221 GLU A CA 1
ATOM 1758 C C . GLU A 1 221 ? 44.511 12.150 -60.941 1.00 95.81 221 GLU A C 1
ATOM 1760 O O . GLU A 1 221 ? 44.996 12.114 -62.076 1.00 95.81 221 GLU A O 1
ATOM 1765 N N . ALA A 1 222 ? 44.087 13.281 -60.372 1.00 94.44 222 ALA A N 1
ATOM 1766 C CA . ALA A 1 222 ? 44.244 14.595 -60.985 1.00 94.44 222 ALA A CA 1
ATOM 1767 C C . ALA A 1 222 ? 45.728 14.959 -61.116 1.00 94.44 222 ALA A C 1
ATOM 1769 O O . ALA A 1 222 ? 46.176 15.317 -62.202 1.00 94.44 222 ALA A O 1
ATOM 1770 N N . GLU A 1 223 ? 46.518 14.760 -60.057 1.00 96.12 223 GLU A N 1
ATOM 1771 C CA . GLU A 1 223 ? 47.968 14.948 -60.115 1.00 96.12 223 GLU A CA 1
ATOM 1772 C C . GLU A 1 223 ? 48.632 14.021 -61.137 1.00 96.12 223 GLU A C 1
ATOM 1774 O O . GLU A 1 223 ? 49.524 14.435 -61.874 1.00 96.12 223 GLU A O 1
ATOM 1779 N N . ARG A 1 224 ? 48.223 12.745 -61.191 1.00 96.50 224 ARG A N 1
ATOM 1780 C CA . ARG A 1 224 ? 48.754 11.782 -62.164 1.00 96.50 224 ARG A CA 1
ATOM 1781 C C . ARG A 1 224 ? 48.464 12.228 -63.598 1.00 96.50 224 ARG A C 1
ATOM 1783 O O . ARG A 1 224 ? 49.355 12.124 -64.438 1.00 96.50 224 ARG A O 1
ATOM 1790 N N . ARG A 1 225 ? 47.250 12.722 -63.868 1.00 95.25 225 ARG A N 1
ATOM 1791 C CA . ARG A 1 225 ? 46.873 13.291 -65.172 1.00 95.25 225 ARG A CA 1
ATOM 1792 C C . ARG A 1 225 ? 47.697 14.530 -65.502 1.00 95.25 225 ARG A C 1
ATOM 1794 O O . ARG A 1 225 ? 48.306 14.548 -66.563 1.00 95.25 225 ARG A O 1
ATOM 1801 N N . ALA A 1 226 ? 47.821 15.475 -64.572 1.00 94.12 226 ALA A N 1
ATOM 1802 C CA . ALA A 1 226 ? 48.633 16.676 -64.757 1.00 94.12 226 ALA A CA 1
ATOM 1803 C C . ALA A 1 226 ? 50.108 16.341 -65.043 1.00 94.12 226 ALA A C 1
ATOM 1805 O O . ALA A 1 226 ? 50.692 16.887 -65.971 1.00 94.12 226 ALA A O 1
ATOM 1806 N N . ARG A 1 227 ? 50.699 15.380 -64.313 1.00 95.06 227 ARG A N 1
ATOM 1807 C CA . ARG A 1 227 ? 52.063 14.881 -64.577 1.00 95.06 227 ARG A CA 1
ATOM 1808 C C . ARG A 1 227 ? 52.199 14.283 -65.979 1.00 95.06 227 ARG A C 1
ATOM 1810 O O . ARG A 1 227 ? 53.207 14.496 -66.645 1.00 95.06 227 ARG A O 1
ATOM 1817 N N . HIS A 1 228 ? 51.202 13.519 -66.425 1.00 95.44 228 HIS A N 1
ATOM 1818 C CA . HIS A 1 228 ? 51.207 12.917 -67.757 1.00 95.44 228 HIS A CA 1
ATOM 1819 C C . HIS A 1 228 ? 51.053 13.967 -68.867 1.00 95.44 228 HIS A C 1
ATOM 1821 O O . HIS A 1 228 ? 51.746 13.892 -69.877 1.00 95.44 228 HIS A O 1
ATOM 1827 N N . GLU A 1 229 ? 50.167 14.946 -68.687 1.00 93.38 229 GLU A N 1
ATOM 1828 C CA . GLU A 1 229 ? 49.979 16.067 -69.614 1.00 93.38 229 GLU A CA 1
ATOM 1829 C C . GLU A 1 229 ? 51.221 16.959 -69.684 1.00 93.38 229 GLU A C 1
ATOM 1831 O O . GLU A 1 229 ? 51.650 17.288 -70.784 1.00 93.38 229 GLU A O 1
ATOM 1836 N N . ALA A 1 230 ? 51.855 17.264 -68.547 1.00 89.81 230 ALA A N 1
ATOM 1837 C CA . ALA A 1 230 ? 53.115 18.005 -68.498 1.00 89.81 230 ALA A CA 1
ATOM 1838 C C . ALA A 1 230 ? 54.222 17.281 -69.275 1.00 89.81 230 ALA A C 1
ATOM 1840 O O . ALA A 1 230 ? 54.833 17.869 -70.160 1.00 89.81 230 ALA A O 1
ATOM 1841 N N . ARG A 1 231 ? 54.403 15.974 -69.040 1.00 91.12 231 ARG A N 1
ATOM 1842 C CA . ARG A 1 231 ? 55.373 15.157 -69.785 1.00 91.12 231 ARG A CA 1
ATOM 1843 C C . ARG A 1 231 ? 55.061 15.096 -71.283 1.00 91.12 231 ARG A C 1
ATOM 1845 O O . ARG A 1 231 ? 55.965 15.052 -72.112 1.00 91.12 231 ARG A O 1
ATOM 1852 N N . LYS A 1 232 ? 53.777 15.059 -71.647 1.00 90.31 232 LYS A N 1
ATOM 1853 C CA . LYS A 1 232 ? 53.348 15.091 -73.048 1.00 90.31 232 LYS A CA 1
ATOM 1854 C C . LYS A 1 232 ? 53.686 16.441 -73.694 1.00 90.31 232 LYS A C 1
ATOM 1856 O O . LYS A 1 232 ? 54.243 16.442 -74.784 1.00 90.31 232 LYS A O 1
ATOM 1861 N N . ALA A 1 233 ? 53.420 17.551 -73.006 1.00 84.25 233 ALA A N 1
ATOM 1862 C CA . ALA A 1 233 ? 53.764 18.896 -73.463 1.00 84.25 233 ALA A CA 1
ATOM 1863 C C . ALA A 1 233 ? 55.285 19.099 -73.575 1.00 84.25 233 ALA A C 1
ATOM 1865 O O . ALA A 1 233 ? 55.746 19.667 -74.559 1.00 84.25 233 ALA A O 1
ATOM 1866 N N . GLU A 1 234 ? 56.072 18.577 -72.628 1.00 81.31 234 GLU A N 1
ATOM 1867 C CA . GLU A 1 234 ? 57.539 18.550 -72.707 1.00 81.31 234 GLU A CA 1
ATOM 1868 C C . GLU A 1 234 ? 58.008 17.809 -73.962 1.00 81.31 234 GLU A C 1
ATOM 1870 O O . GLU A 1 234 ? 58.759 18.376 -74.746 1.00 81.31 234 GLU A O 1
ATOM 1875 N N . ASN A 1 235 ? 57.501 16.599 -74.219 1.00 79.56 235 ASN A N 1
ATOM 1876 C CA . ASN A 1 235 ? 57.846 15.832 -75.420 1.00 79.56 235 ASN A CA 1
ATOM 1877 C C . ASN A 1 235 ? 57.436 16.534 -76.729 1.00 79.56 235 ASN A C 1
ATOM 1879 O O . ASN A 1 235 ? 58.131 16.409 -77.733 1.00 79.56 235 ASN A O 1
ATOM 1883 N N . GLU A 1 236 ? 56.308 17.251 -76.736 1.00 77.81 236 GLU A N 1
ATOM 1884 C CA . GLU A 1 236 ? 55.829 18.006 -77.903 1.00 77.81 236 GLU A CA 1
ATOM 1885 C C . GLU A 1 236 ? 56.623 19.310 -78.118 1.00 77.81 236 GLU A C 1
ATOM 1887 O O . GLU A 1 236 ? 56.894 19.680 -79.259 1.00 77.81 236 GLU A O 1
ATOM 1892 N N . SER A 1 237 ? 57.050 19.980 -77.042 1.00 68.75 237 SER A N 1
ATOM 1893 C CA . SER A 1 237 ? 57.914 21.173 -77.091 1.00 68.75 237 SER A CA 1
ATOM 1894 C C . SER A 1 237 ? 59.393 20.842 -77.346 1.00 68.75 237 SER A C 1
ATOM 1896 O O . SER A 1 237 ? 60.111 21.638 -77.943 1.00 68.75 237 SER A O 1
ATOM 1898 N N . GLY A 1 238 ? 59.822 19.638 -76.957 1.00 55.81 238 GLY A N 1
ATOM 1899 C CA . GLY A 1 238 ? 61.163 19.074 -77.112 1.00 55.81 238 GLY A CA 1
ATOM 1900 C C . GLY A 1 238 ? 61.410 18.400 -78.461 1.00 55.81 238 GLY A C 1
ATOM 1901 O O . GLY A 1 238 ? 62.369 17.644 -78.611 1.00 55.81 238 GLY A O 1
ATOM 1902 N N . ALA A 1 239 ? 60.601 18.695 -79.482 1.00 50.03 239 ALA A N 1
ATOM 1903 C CA . ALA A 1 239 ? 60.942 18.419 -80.875 1.00 50.03 239 ALA A CA 1
ATOM 1904 C C . ALA A 1 239 ? 62.018 19.402 -81.387 1.00 50.03 239 ALA A C 1
ATOM 1906 O O . ALA A 1 239 ? 61.790 20.129 -82.351 1.00 50.03 239 ALA A O 1
ATOM 1907 N N . ARG A 1 240 ? 63.170 19.432 -80.704 1.00 47.66 240 ARG A N 1
ATOM 1908 C CA . ARG A 1 240 ? 64.524 19.821 -81.142 1.00 47.66 240 ARG A CA 1
ATOM 1909 C C . ARG A 1 240 ? 65.387 20.017 -79.897 1.00 47.66 240 ARG A C 1
ATOM 1911 O O . ARG A 1 240 ? 65.404 21.094 -79.326 1.00 47.66 240 ARG A O 1
ATOM 1918 N N . GLU A 1 241 ? 66.060 18.949 -79.496 1.00 44.16 241 GLU A N 1
ATOM 1919 C CA . GLU A 1 241 ? 67.508 18.871 -79.249 1.00 44.16 241 GLU A CA 1
ATOM 1920 C C . GLU A 1 241 ? 67.764 17.622 -78.405 1.00 44.16 241 GLU A C 1
ATOM 1922 O O . GLU A 1 241 ? 67.173 17.414 -77.349 1.00 44.16 241 GLU A O 1
ATOM 1927 N N . GLY A 1 242 ? 68.566 16.716 -78.963 1.00 51.69 242 GLY A N 1
ATOM 1928 C CA . GLY A 1 242 ? 68.975 15.508 -78.275 1.00 51.69 242 GLY A CA 1
ATOM 1929 C C . GLY A 1 242 ? 70.012 15.855 -77.222 1.00 51.69 242 GLY A C 1
ATOM 1930 O O . GLY A 1 242 ? 71.076 16.356 -77.563 1.00 51.69 242 GLY A O 1
ATOM 1931 N N . GLU A 1 243 ? 69.719 15.526 -75.972 1.00 45.00 243 GLU A N 1
ATOM 1932 C CA . GLU A 1 243 ? 70.735 15.369 -74.941 1.00 45.00 243 GLU A CA 1
ATOM 1933 C C . GLU A 1 243 ? 70.246 14.336 -73.920 1.00 45.00 243 GLU A C 1
ATOM 1935 O O . GLU A 1 243 ? 69.119 14.389 -73.423 1.00 45.00 243 GLU A O 1
ATOM 1940 N N . GLU A 1 244 ? 71.074 13.318 -73.694 1.00 49.94 244 GLU A N 1
ATOM 1941 C CA . GLU A 1 244 ? 70.806 12.201 -72.795 1.00 49.94 244 GLU A CA 1
ATOM 1942 C C . GLU A 1 244 ? 70.698 12.699 -71.346 1.00 49.94 244 GLU A C 1
ATOM 1944 O O . GLU A 1 244 ? 71.659 13.207 -70.769 1.00 49.94 244 GLU A O 1
ATOM 1949 N N . ALA A 1 245 ? 69.523 12.533 -70.732 1.00 45.44 245 ALA A N 1
ATOM 1950 C CA . ALA A 1 245 ? 69.328 12.824 -69.316 1.00 45.44 245 ALA A CA 1
ATOM 1951 C C . ALA A 1 245 ? 69.879 11.681 -68.434 1.00 45.44 245 ALA A C 1
ATOM 1953 O O . ALA A 1 245 ? 69.637 10.505 -68.731 1.00 45.44 245 ALA A O 1
ATOM 1954 N N . PRO A 1 246 ? 70.568 11.990 -67.318 1.00 45.34 246 PRO A N 1
ATOM 1955 C CA . PRO A 1 246 ? 71.108 10.980 -66.420 1.00 45.34 246 PRO A CA 1
ATOM 1956 C C . PRO A 1 246 ? 70.001 10.245 -65.655 1.00 45.34 246 PRO A C 1
ATOM 1958 O O . PRO A 1 246 ? 68.988 10.814 -65.246 1.00 45.34 246 PRO A O 1
ATOM 1961 N N . VAL A 1 247 ? 70.242 8.950 -65.452 1.00 47.03 247 VAL A N 1
ATOM 1962 C CA . VAL A 1 247 ? 69.403 7.993 -64.726 1.00 47.03 247 VAL A CA 1
ATOM 1963 C C . VAL A 1 247 ? 69.065 8.529 -63.332 1.00 47.03 247 VAL A C 1
ATOM 1965 O O . VAL A 1 247 ? 69.888 8.503 -62.420 1.00 47.03 247 VAL A O 1
ATOM 1968 N N . ALA A 1 248 ? 67.830 9.009 -63.173 1.00 42.47 248 ALA A N 1
ATOM 1969 C CA . ALA A 1 248 ? 67.285 9.422 -61.891 1.00 42.47 248 ALA A CA 1
ATOM 1970 C C . ALA A 1 248 ? 67.062 8.195 -60.997 1.00 42.47 248 ALA A C 1
ATOM 1972 O O . ALA A 1 248 ? 66.259 7.304 -61.289 1.00 42.47 248 ALA A O 1
ATOM 1973 N N . GLU A 1 249 ? 67.804 8.182 -59.897 1.00 43.34 249 GLU A N 1
ATOM 1974 C CA . GLU A 1 249 ? 67.703 7.264 -58.775 1.00 43.34 249 GLU A CA 1
ATOM 1975 C C . GLU A 1 249 ? 66.247 7.158 -58.298 1.00 43.34 249 GLU A C 1
ATOM 1977 O O . GLU A 1 249 ? 65.615 8.117 -57.845 1.00 43.34 249 GLU A O 1
ATOM 1982 N N . ARG A 1 250 ? 65.693 5.957 -58.462 1.00 40.62 250 ARG A N 1
ATOM 1983 C CA . ARG A 1 250 ? 64.337 5.586 -58.074 1.00 40.62 250 ARG A CA 1
ATOM 1984 C C . ARG A 1 250 ? 64.255 5.603 -56.546 1.00 40.62 250 ARG A C 1
ATOM 1986 O O . ARG A 1 250 ? 64.460 4.579 -55.904 1.00 40.62 250 ARG A O 1
ATOM 1993 N N . THR A 1 251 ? 63.952 6.759 -55.960 1.00 40.31 251 THR A N 1
ATOM 1994 C CA . THR A 1 251 ? 63.621 6.836 -54.536 1.00 40.31 251 THR A CA 1
ATOM 1995 C C . THR A 1 251 ? 62.302 6.107 -54.311 1.00 40.31 251 THR A C 1
ATOM 1997 O O . THR A 1 251 ? 61.215 6.546 -54.692 1.00 40.31 251 THR A O 1
ATOM 2000 N N . GLU A 1 252 ? 62.421 4.920 -53.727 1.00 40.81 252 GLU A N 1
ATOM 2001 C CA . GLU A 1 252 ? 61.325 4.138 -53.186 1.00 40.81 252 GLU A CA 1
ATOM 2002 C C . GLU A 1 252 ? 60.626 4.944 -52.084 1.00 40.81 252 GLU A C 1
ATOM 2004 O O . GLU A 1 252 ? 60.854 4.759 -50.893 1.00 40.81 252 GLU A O 1
ATOM 2009 N N . THR A 1 253 ? 59.693 5.815 -52.459 1.00 45.03 253 THR A N 1
ATOM 2010 C CA . THR A 1 253 ? 58.589 6.181 -51.566 1.00 45.03 253 THR A CA 1
ATOM 2011 C C . THR A 1 253 ? 57.571 5.045 -51.601 1.00 45.03 253 THR A C 1
ATOM 2013 O O . THR A 1 253 ? 56.431 5.171 -52.047 1.00 45.03 253 THR A O 1
ATOM 2016 N N . ALA A 1 254 ? 58.027 3.875 -51.146 1.00 38.53 254 ALA A N 1
ATOM 2017 C CA . ALA A 1 254 ? 57.161 2.779 -50.778 1.00 38.53 254 ALA A CA 1
ATOM 2018 C C . ALA A 1 254 ? 56.198 3.310 -49.716 1.00 38.53 254 ALA A C 1
ATOM 2020 O O . ALA A 1 254 ? 56.616 3.814 -48.673 1.00 38.53 254 ALA A O 1
ATOM 2021 N N . PHE A 1 255 ? 54.906 3.228 -50.036 1.00 36.41 255 PHE A N 1
ATOM 2022 C CA . PHE A 1 255 ? 53.785 3.359 -49.118 1.00 36.41 255 PHE A CA 1
ATOM 2023 C C . PHE A 1 255 ? 54.213 2.999 -47.692 1.00 36.41 255 PHE A C 1
ATOM 2025 O O . PHE A 1 255 ? 54.501 1.838 -47.399 1.00 36.41 255 PHE A O 1
ATOM 2032 N N . GLY A 1 256 ? 54.249 4.001 -46.813 1.00 38.72 256 GLY A N 1
ATOM 2033 C CA . GLY A 1 256 ? 54.446 3.836 -45.379 1.00 38.72 256 GLY A CA 1
ATOM 2034 C C . GLY A 1 256 ? 53.261 3.110 -44.745 1.00 38.72 256 GLY A C 1
ATOM 2035 O O . GLY A 1 256 ? 52.538 3.675 -43.933 1.00 38.72 256 GLY A O 1
ATOM 2036 N N . LEU A 1 257 ? 53.059 1.845 -45.105 1.00 43.50 257 LEU A N 1
ATOM 2037 C CA . LEU A 1 257 ? 52.422 0.855 -44.258 1.00 43.50 257 LEU A CA 1
ATOM 2038 C C . LEU A 1 257 ? 53.497 0.408 -43.275 1.00 43.50 257 LEU A C 1
ATOM 2040 O O . LEU A 1 257 ? 54.164 -0.612 -43.451 1.00 43.50 257 LEU A O 1
ATOM 2044 N N . THR A 1 258 ? 53.689 1.207 -42.229 1.00 43.41 258 THR A N 1
ATOM 2045 C CA . THR A 1 258 ? 54.349 0.736 -41.020 1.00 43.41 258 THR A CA 1
ATOM 2046 C C . THR A 1 258 ? 53.579 -0.490 -40.535 1.00 43.41 258 THR A C 1
ATOM 2048 O O . THR A 1 258 ? 52.507 -0.393 -39.943 1.00 43.41 258 THR A O 1
ATOM 2051 N N . ARG A 1 259 ? 54.114 -1.682 -40.824 1.00 46.75 259 ARG A N 1
ATOM 2052 C CA . ARG A 1 259 ? 53.687 -2.919 -40.168 1.00 46.75 259 ARG A CA 1
ATOM 2053 C C . ARG A 1 259 ? 53.747 -2.654 -38.659 1.00 46.75 259 ARG A C 1
ATOM 2055 O O . ARG A 1 259 ? 54.833 -2.322 -38.170 1.00 46.75 259 ARG A O 1
ATOM 2062 N N . PRO A 1 260 ? 52.642 -2.760 -37.899 1.00 46.69 260 PRO A N 1
ATOM 2063 C CA . PRO A 1 260 ? 52.735 -2.634 -36.457 1.00 46.69 260 PRO A CA 1
ATOM 2064 C C . PRO A 1 260 ? 53.688 -3.721 -35.951 1.00 46.69 260 PRO A C 1
ATOM 2066 O O . PRO A 1 260 ? 53.563 -4.899 -36.286 1.00 46.69 260 PRO A O 1
ATOM 2069 N N . LYS A 1 261 ? 54.700 -3.286 -35.197 1.00 48.94 261 LYS A N 1
ATOM 2070 C CA . LYS A 1 261 ? 55.776 -4.114 -34.649 1.00 48.94 261 LYS A CA 1
ATOM 2071 C C . LYS A 1 261 ? 55.183 -5.316 -33.904 1.00 48.94 261 LYS A C 1
ATOM 2073 O O . LYS A 1 261 ? 54.679 -5.167 -32.789 1.00 48.94 261 LYS A O 1
ATOM 2078 N N . VAL A 1 262 ? 55.330 -6.509 -34.484 1.00 56.19 262 VAL A N 1
ATOM 2079 C CA . VAL A 1 262 ? 54.997 -7.819 -33.882 1.00 56.19 262 VAL A CA 1
ATOM 2080 C C . VAL A 1 262 ? 55.676 -7.999 -32.509 1.00 56.19 262 VAL A C 1
ATOM 2082 O O . VAL A 1 262 ? 55.159 -8.676 -31.623 1.00 56.19 262 VAL A O 1
ATOM 2085 N N . ALA A 1 263 ? 56.785 -7.288 -32.278 1.00 52.06 263 ALA A N 1
ATOM 2086 C CA . ALA A 1 263 ? 57.487 -7.223 -30.998 1.00 52.06 263 ALA A CA 1
ATOM 2087 C C . ALA A 1 263 ? 56.622 -6.703 -29.826 1.00 52.06 263 ALA A C 1
ATOM 2089 O O . ALA A 1 263 ? 56.825 -7.121 -28.687 1.00 52.06 263 ALA A O 1
ATOM 2090 N N . SER A 1 264 ? 55.628 -5.841 -30.079 1.00 54.06 264 SER A N 1
ATOM 2091 C CA . SER A 1 264 ? 54.752 -5.305 -29.020 1.00 54.06 264 SER A CA 1
ATOM 2092 C C . SER A 1 264 ? 53.705 -6.314 -28.526 1.00 54.06 264 SER A C 1
ATOM 2094 O O . SER A 1 264 ? 53.299 -6.264 -27.364 1.00 54.06 264 SER A O 1
ATOM 2096 N N . PHE A 1 265 ? 53.317 -7.274 -29.371 1.00 54.28 265 PHE A N 1
ATOM 2097 C CA . PHE A 1 265 ? 52.347 -8.315 -29.027 1.00 54.28 265 PHE A CA 1
ATOM 2098 C C . PHE A 1 265 ? 52.984 -9.410 -28.156 1.00 54.28 265 PHE A C 1
ATOM 2100 O O . PHE A 1 265 ? 52.407 -9.829 -27.153 1.00 54.28 265 PHE A O 1
ATOM 2107 N N . LEU A 1 266 ? 54.228 -9.794 -28.466 1.00 58.47 266 LEU A N 1
ATOM 2108 C CA . LEU A 1 266 ? 54.994 -10.774 -27.687 1.00 58.47 266 LEU A CA 1
ATOM 2109 C C . LEU A 1 266 ? 55.392 -10.257 -26.294 1.00 58.47 266 LEU A C 1
ATOM 2111 O O . LEU A 1 266 ? 55.404 -11.038 -25.343 1.00 58.47 266 LEU A O 1
ATOM 2115 N N . MET A 1 267 ? 55.660 -8.954 -26.129 1.00 58.44 267 MET A N 1
ATOM 2116 C CA . MET A 1 267 ? 55.932 -8.387 -24.799 1.00 58.44 267 MET A CA 1
ATOM 2117 C C . MET A 1 267 ? 54.681 -8.313 -23.914 1.00 58.44 267 MET A C 1
ATOM 2119 O O . MET A 1 267 ? 54.766 -8.629 -22.729 1.00 58.44 267 MET A O 1
ATOM 2123 N N . ARG A 1 268 ? 53.514 -7.956 -24.471 1.00 61.88 268 ARG A N 1
ATOM 2124 C CA . ARG A 1 268 ? 52.255 -7.915 -23.703 1.00 61.88 268 ARG A CA 1
ATOM 2125 C C . ARG A 1 268 ? 51.777 -9.305 -23.276 1.00 61.88 268 ARG A C 1
ATOM 2127 O O . ARG A 1 268 ? 51.258 -9.444 -22.173 1.00 61.88 268 ARG A O 1
ATOM 2134 N N . HIS A 1 269 ? 52.002 -10.334 -24.095 1.00 63.47 269 HIS A N 1
ATOM 2135 C CA . HIS A 1 269 ? 51.621 -11.705 -23.743 1.00 63.47 269 HIS A CA 1
ATOM 2136 C C . HIS A 1 269 ? 52.619 -12.422 -22.829 1.00 63.47 269 HIS A C 1
ATOM 2138 O O . HIS A 1 269 ? 52.186 -13.250 -22.032 1.00 63.47 269 HIS A O 1
ATOM 2144 N N . LYS A 1 270 ? 53.918 -12.086 -22.861 1.00 69.38 270 LYS A N 1
ATOM 2145 C CA . LYS A 1 270 ? 54.899 -12.664 -21.923 1.00 69.38 270 LYS A CA 1
ATOM 2146 C C . LYS A 1 270 ? 54.504 -12.438 -20.465 1.00 69.38 270 LYS A C 1
ATOM 2148 O O . LYS A 1 270 ? 54.551 -13.386 -19.694 1.00 69.38 270 LYS A O 1
ATOM 2153 N N . TRP A 1 271 ? 54.048 -11.230 -20.122 1.00 70.75 271 TRP A N 1
ATOM 2154 C CA . TRP A 1 271 ? 53.630 -10.897 -18.755 1.00 70.75 271 TRP A CA 1
ATOM 2155 C C . TRP A 1 271 ? 52.399 -11.707 -18.311 1.00 70.75 271 TRP A C 1
ATOM 2157 O O . TRP A 1 271 ? 52.371 -12.239 -17.203 1.00 70.75 271 TRP A O 1
ATOM 2167 N N . TYR A 1 272 ? 51.431 -11.889 -19.217 1.00 71.81 272 TYR A N 1
ATOM 2168 C CA . TYR A 1 272 ? 50.219 -12.679 -18.972 1.00 71.81 272 TYR A CA 1
ATOM 2169 C C . TYR A 1 272 ? 50.516 -14.176 -18.808 1.00 71.81 272 TYR A C 1
ATOM 2171 O O . TYR A 1 272 ? 49.935 -14.830 -17.946 1.00 71.81 272 TYR A O 1
ATOM 2179 N N . ILE A 1 273 ? 51.453 -14.709 -19.598 1.00 74.81 273 ILE A N 1
ATOM 2180 C CA . ILE A 1 273 ? 51.870 -16.114 -19.520 1.00 74.81 273 ILE A CA 1
ATOM 2181 C C . ILE A 1 273 ? 52.601 -16.386 -18.200 1.00 74.81 273 ILE A C 1
ATOM 2183 O O . ILE A 1 273 ? 52.308 -17.395 -17.569 1.00 74.81 273 ILE A O 1
ATOM 2187 N N . THR A 1 274 ? 53.474 -15.486 -17.726 1.00 75.25 274 THR A N 1
ATOM 2188 C CA . THR A 1 274 ? 54.128 -15.657 -16.412 1.00 75.25 274 THR A CA 1
ATOM 2189 C C . THR A 1 274 ? 53.166 -15.589 -15.232 1.00 75.25 274 THR A C 1
ATOM 2191 O O . THR A 1 274 ? 53.384 -16.286 -14.249 1.00 75.25 274 THR A O 1
ATOM 2194 N N . ILE A 1 275 ? 52.111 -14.773 -15.299 1.00 78.19 275 ILE A N 1
ATOM 2195 C CA . ILE A 1 275 ? 51.110 -14.707 -14.222 1.00 78.19 275 ILE A CA 1
ATOM 2196 C C . ILE A 1 275 ? 50.221 -15.954 -14.235 1.00 78.19 275 ILE A C 1
ATOM 2198 O O . ILE A 1 275 ? 49.925 -16.518 -13.186 1.00 78.19 275 ILE A O 1
ATOM 2202 N N . ALA A 1 276 ? 49.817 -16.423 -15.416 1.00 78.94 276 ALA A N 1
ATOM 2203 C CA . ALA A 1 276 ? 49.010 -17.632 -15.524 1.00 78.94 276 ALA A CA 1
ATOM 2204 C C . ALA A 1 276 ? 49.763 -18.868 -15.001 1.00 78.94 276 ALA A C 1
ATOM 2206 O O . ALA A 1 276 ? 49.183 -19.684 -14.289 1.00 78.94 276 ALA A O 1
ATOM 2207 N N . THR A 1 277 ? 51.061 -18.996 -15.295 1.00 81.06 277 THR A N 1
ATOM 2208 C CA . THR A 1 277 ? 51.858 -20.135 -14.818 1.00 81.06 277 THR A CA 1
ATOM 2209 C C . THR A 1 277 ? 52.133 -20.083 -13.317 1.00 81.06 277 THR A C 1
ATOM 2211 O O . THR A 1 277 ? 52.086 -21.130 -12.674 1.00 81.06 277 THR A O 1
ATOM 2214 N N . THR A 1 278 ? 52.355 -18.907 -12.721 1.00 81.81 278 THR A N 1
ATOM 2215 C CA . THR A 1 278 ? 52.529 -18.799 -11.261 1.00 81.81 278 THR A CA 1
ATOM 2216 C C . THR A 1 278 ? 51.243 -19.101 -10.501 1.00 81.81 278 THR A C 1
ATOM 2218 O O . THR A 1 278 ? 51.295 -19.823 -9.510 1.00 81.81 278 THR A O 1
ATOM 2221 N N . VAL A 1 279 ? 50.083 -18.641 -10.979 1.00 83.19 279 VAL A N 1
ATOM 2222 C CA . VAL A 1 279 ? 48.786 -18.958 -10.354 1.00 83.19 279 VAL A CA 1
ATOM 2223 C C . VAL A 1 279 ? 48.497 -20.461 -10.400 1.00 83.19 279 VAL A C 1
ATOM 2225 O O . VAL A 1 279 ? 48.048 -21.027 -9.406 1.00 83.19 279 VAL A O 1
ATOM 2228 N N . VAL A 1 280 ? 48.807 -21.129 -11.515 1.00 83.94 280 VAL A N 1
ATOM 2229 C CA . VAL A 1 280 ? 48.626 -22.584 -11.641 1.00 83.94 280 VAL A CA 1
ATOM 2230 C C . VAL A 1 280 ? 49.575 -23.351 -10.714 1.00 83.94 280 VAL A C 1
ATOM 2232 O O . VAL A 1 280 ? 49.135 -24.271 -10.031 1.00 83.94 280 VAL A O 1
ATOM 2235 N N . LEU A 1 281 ? 50.851 -22.962 -10.625 1.00 78.44 281 LEU A N 1
ATOM 2236 C CA . LEU A 1 281 ? 51.819 -23.628 -9.742 1.00 78.44 281 LEU A CA 1
ATOM 2237 C C . LEU A 1 281 ? 51.497 -23.432 -8.253 1.00 78.44 281 LEU A C 1
ATOM 2239 O O . LEU A 1 281 ? 51.609 -24.379 -7.479 1.00 78.44 281 LEU A O 1
ATOM 2243 N N . VAL A 1 282 ? 51.045 -22.238 -7.857 1.00 80.81 282 VAL A N 1
ATOM 2244 C CA . VAL A 1 282 ? 50.597 -21.965 -6.480 1.00 80.81 282 VAL A CA 1
ATOM 2245 C C . VAL A 1 282 ? 49.307 -22.725 -6.159 1.00 80.81 282 VAL A C 1
ATOM 2247 O O . VAL A 1 282 ? 49.173 -23.256 -5.061 1.00 80.81 282 VAL A O 1
ATOM 2250 N N . GLY A 1 283 ? 48.381 -22.841 -7.116 1.00 75.56 283 GLY A N 1
ATOM 2251 C CA . GLY A 1 283 ? 47.160 -23.631 -6.949 1.00 75.56 283 GLY A CA 1
ATOM 2252 C C . GLY A 1 283 ? 47.429 -25.128 -6.774 1.00 75.56 283 GLY A C 1
ATOM 2253 O O . GLY A 1 283 ? 46.818 -25.760 -5.918 1.00 75.56 283 GLY A O 1
ATOM 2254 N N . ILE A 1 284 ? 48.378 -25.691 -7.528 1.00 74.81 284 ILE A N 1
ATOM 2255 C CA . ILE A 1 284 ? 48.767 -27.107 -7.406 1.00 74.81 284 ILE A CA 1
ATOM 2256 C C . ILE A 1 284 ? 49.457 -27.378 -6.059 1.00 74.81 284 ILE A C 1
ATOM 2258 O O . ILE A 1 284 ? 49.192 -28.404 -5.441 1.00 74.81 284 ILE A O 1
ATOM 2262 N N . ALA A 1 285 ? 50.277 -26.447 -5.562 1.00 69.00 285 ALA A N 1
ATOM 2263 C CA . ALA A 1 285 ? 50.940 -26.569 -4.260 1.00 69.00 285 ALA A CA 1
ATOM 2264 C C . ALA A 1 285 ? 49.989 -26.458 -3.050 1.00 69.00 285 ALA A C 1
ATOM 2266 O O . ALA A 1 285 ? 50.390 -26.791 -1.943 1.00 69.00 285 ALA A O 1
ATOM 2267 N N . PHE A 1 286 ? 48.757 -25.975 -3.239 1.00 67.19 286 PHE A N 1
ATOM 2268 C CA . PHE A 1 286 ? 47.750 -25.869 -2.174 1.00 67.19 286 PHE A CA 1
ATOM 2269 C C . PHE A 1 286 ? 46.810 -27.088 -2.112 1.00 67.19 286 PHE A C 1
ATOM 2271 O O . PHE A 1 286 ? 46.032 -27.226 -1.172 1.00 67.19 286 PHE A O 1
ATOM 2278 N N . VAL A 1 287 ? 46.847 -27.951 -3.133 1.00 69.31 287 VAL A N 1
ATOM 2279 C CA . VAL A 1 287 ? 45.994 -29.147 -3.262 1.00 69.31 287 VAL A CA 1
ATOM 2280 C C . VAL A 1 287 ? 46.759 -30.444 -2.940 1.00 69.31 287 VAL A C 1
ATOM 2282 O O . VAL A 1 287 ? 46.124 -31.469 -2.696 1.00 69.31 287 VAL A O 1
ATOM 2285 N N . LEU A 1 288 ? 48.096 -30.400 -2.908 1.00 54.97 288 LEU A N 1
ATOM 2286 C CA . LEU A 1 288 ? 48.983 -31.471 -2.425 1.00 54.97 288 LEU A CA 1
ATOM 2287 C C . LEU A 1 288 ? 49.379 -31.232 -0.966 1.00 54.97 288 LEU A C 1
ATOM 2289 O O . LEU A 1 288 ? 49.449 -32.235 -0.223 1.00 54.97 288 LEU A O 1
#